Protein AF-A0A4Q1ZQB7-F1 (afdb_monomer_lite)

Secondary structure (DSSP, 8-state):
-HHHHHHHHHHHHHH-TT--EEE---GGG--TT-TT-TT---TTHHHHHHHHHHTTSEEEEPPPSS-SS-TT---EEEEE-HHHHHHHHT-SS-GGG----TT---EEEB-TTS-B------HHHHHHHHHHHHHHHHHHHS-EE-TT--SSEEEEE--SSTTTT-EEEEE-SS-----EEEEETTEEEEEEEEE--GGGGS-HHHHTT-EETTEE------TTHHHHHHHHHTT-PPPS-TT---TTSSTT--HHHHGGG-

Structure (mmCIF, N/CA/C/O backbone):
data_AF-A0A4Q1ZQB7-F1
#
_entry.id   AF-A0A4Q1ZQB7-F1
#
loop_
_atom_site.group_PDB
_atom_site.id
_atom_site.type_symbol
_atom_site.label_atom_id
_atom_site.label_alt_id
_atom_site.label_comp_id
_atom_site.label_asym_id
_atom_site.label_entity_id
_atom_site.label_seq_id
_atom_site.pdbx_PDB_ins_code
_atom_site.Cartn_x
_atom_site.Cartn_y
_atom_site.Cartn_z
_atom_site.occupancy
_atom_site.B_iso_or_equiv
_atom_site.auth_seq_id
_atom_site.auth_comp_id
_atom_site.auth_asym_id
_atom_site.auth_atom_id
_atom_site.pdbx_PDB_model_num
ATOM 1 N N . MET A 1 1 ? -21.007 -1.116 3.402 1.00 87.00 1 MET A N 1
ATOM 2 C CA . MET A 1 1 ? -20.268 0.096 3.822 1.00 87.00 1 MET A CA 1
ATOM 3 C C . MET A 1 1 ? -19.776 0.005 5.265 1.00 87.00 1 MET A C 1
ATOM 5 O O . MET A 1 1 ? -18.570 -0.076 5.431 1.00 87.00 1 MET A O 1
ATOM 9 N N . LEU A 1 2 ? -20.651 -0.106 6.279 1.00 93.69 2 LEU A N 1
ATOM 10 C CA . LEU A 1 2 ? -20.230 -0.234 7.689 1.00 93.69 2 LEU A CA 1
ATOM 11 C C . LEU A 1 2 ? -19.242 -1.390 7.907 1.00 93.69 2 LEU A C 1
ATOM 13 O O . LEU A 1 2 ? -18.182 -1.187 8.481 1.00 93.69 2 LEU A O 1
ATOM 17 N N . LYS A 1 3 ? -19.538 -2.569 7.340 1.00 93.38 3 LYS A N 1
ATOM 18 C CA . LYS A 1 3 ? -18.632 -3.731 7.334 1.00 93.38 3 LYS A CA 1
ATOM 19 C C . LYS A 1 3 ? -17.205 -3.380 6.891 1.00 93.38 3 LYS A C 1
ATOM 21 O O . LYS A 1 3 ? -16.263 -3.869 7.490 1.00 93.38 3 LYS A O 1
ATOM 26 N N . VAL A 1 4 ? -17.041 -2.543 5.864 1.00 93.06 4 VAL A N 1
ATOM 27 C CA . VAL A 1 4 ? -15.714 -2.164 5.348 1.00 93.06 4 VAL A CA 1
ATOM 28 C C . VAL A 1 4 ? -14.966 -1.310 6.367 1.00 93.06 4 VAL A C 1
ATOM 30 O O . VAL A 1 4 ? -13.806 -1.584 6.631 1.00 93.06 4 VAL A O 1
ATOM 33 N N . ILE A 1 5 ? -15.642 -0.331 6.977 1.00 95.06 5 ILE A N 1
ATOM 34 C CA . ILE A 1 5 ? -15.057 0.523 8.022 1.00 95.06 5 ILE A CA 1
ATOM 35 C C . ILE A 1 5 ? -14.613 -0.336 9.213 1.00 95.06 5 ILE A C 1
ATOM 37 O O . ILE A 1 5 ? -13.496 -0.192 9.697 1.00 95.06 5 ILE A O 1
ATOM 41 N N . LEU A 1 6 ? -15.469 -1.263 9.654 1.00 96.12 6 LEU A N 1
ATOM 42 C CA . LEU A 1 6 ? -15.158 -2.162 10.766 1.00 96.12 6 LEU A CA 1
ATOM 43 C C . LEU A 1 6 ? -13.991 -3.103 10.440 1.00 96.12 6 LEU A C 1
ATOM 45 O O . LEU A 1 6 ? -13.137 -3.305 11.293 1.00 96.12 6 LEU A O 1
ATOM 49 N N . LEU A 1 7 ? -13.928 -3.650 9.222 1.00 94.94 7 LEU A N 1
ATOM 50 C CA . LEU A 1 7 ? -12.821 -4.513 8.802 1.00 94.94 7 LEU A CA 1
ATOM 51 C C . LEU A 1 7 ? -11.502 -3.745 8.673 1.00 94.94 7 LEU A C 1
ATOM 53 O O . LEU A 1 7 ? -10.472 -4.281 9.060 1.00 94.94 7 LEU A O 1
ATOM 57 N N . ASP A 1 8 ? -11.516 -2.506 8.180 1.00 93.50 8 ASP A N 1
ATOM 58 C CA . ASP A 1 8 ? -10.305 -1.679 8.080 1.00 93.50 8 ASP A CA 1
ATOM 59 C C . ASP A 1 8 ? -9.769 -1.311 9.477 1.00 93.50 8 ASP A C 1
ATOM 61 O O . ASP A 1 8 ? -8.573 -1.411 9.742 1.00 93.50 8 ASP A O 1
ATOM 65 N N . LEU A 1 9 ? -10.671 -0.998 10.417 1.00 96.06 9 LEU A N 1
ATOM 66 C CA . LEU A 1 9 ? -10.332 -0.783 11.828 1.00 96.06 9 LEU A CA 1
ATOM 67 C C . LEU A 1 9 ? -9.831 -2.058 12.519 1.00 96.06 9 LEU A C 1
ATOM 69 O O . LEU A 1 9 ? -8.874 -1.987 13.284 1.00 96.06 9 LEU A O 1
ATOM 73 N N . TYR A 1 10 ? -10.446 -3.213 12.249 1.00 95.38 10 TYR A N 1
ATOM 74 C CA . TYR A 1 10 ? -9.990 -4.510 12.759 1.00 95.38 10 TYR A CA 1
ATOM 75 C C . TYR A 1 10 ? -8.573 -4.817 12.267 1.00 95.38 10 TYR A C 1
ATOM 77 O O . TYR A 1 10 ? -7.687 -5.163 13.044 1.00 95.38 10 TYR A O 1
ATOM 85 N N . VAL A 1 11 ? -8.331 -4.619 10.973 1.00 91.88 11 VAL A N 1
ATOM 86 C CA . VAL A 1 11 ? -7.017 -4.785 10.352 1.00 91.88 11 VAL A CA 1
ATOM 87 C C . VAL A 1 11 ? -5.972 -3.862 10.971 1.00 91.88 11 VAL A C 1
ATOM 89 O O . VAL A 1 11 ? -4.874 -4.323 11.278 1.00 91.88 11 VAL A O 1
ATOM 92 N N . ALA A 1 12 ? -6.301 -2.587 11.175 1.00 91.94 12 ALA A N 1
ATOM 93 C CA . ALA A 1 12 ? -5.393 -1.644 11.813 1.00 91.94 12 ALA A CA 1
ATOM 94 C C . ALA A 1 12 ? -5.065 -2.072 13.249 1.00 91.94 12 ALA A C 1
ATOM 96 O O . ALA A 1 12 ? -3.894 -2.199 13.583 1.00 91.94 12 ALA A O 1
ATOM 97 N N . TRP A 1 13 ? -6.087 -2.403 14.042 1.00 93.00 13 TRP A N 1
ATOM 98 C CA . TRP A 1 13 ? -5.941 -2.838 15.433 1.00 93.00 13 TRP A CA 1
ATOM 99 C C . TRP A 1 13 ? -5.120 -4.127 15.586 1.00 93.00 13 TRP A C 1
ATOM 101 O O . TRP A 1 13 ? -4.281 -4.211 16.475 1.00 93.00 13 TRP A O 1
ATOM 111 N N . THR A 1 14 ? -5.326 -5.118 14.711 1.00 89.69 14 THR A N 1
ATOM 112 C CA . THR A 1 14 ? -4.516 -6.356 14.703 1.00 89.69 14 THR A CA 1
ATOM 113 C C . THR A 1 14 ? -3.071 -6.136 14.257 1.00 89.69 14 THR A C 1
ATOM 115 O O . THR A 1 14 ? -2.232 -6.992 14.510 1.00 89.69 14 THR A O 1
ATOM 118 N N . THR A 1 15 ? -2.784 -5.024 13.574 1.00 86.19 15 THR A N 1
ATOM 119 C CA . THR A 1 15 ? -1.420 -4.660 13.167 1.00 86.19 15 THR A CA 1
ATOM 120 C C . THR A 1 15 ? -0.694 -3.942 14.301 1.00 86.19 15 THR A C 1
ATOM 122 O O . THR A 1 15 ? 0.432 -4.297 14.622 1.00 86.19 15 THR A O 1
ATOM 125 N N . ASP A 1 16 ? -1.348 -2.947 14.896 1.00 86.00 16 ASP A N 1
ATOM 126 C CA . ASP A 1 16 ? -0.897 -2.224 16.082 1.00 86.00 16 ASP A CA 1
ATOM 127 C C . ASP A 1 16 ? -2.152 -1.648 16.783 1.00 86.00 16 ASP A C 1
ATOM 129 O O . ASP A 1 16 ? -2.931 -0.923 16.148 1.00 86.00 16 ASP A O 1
ATOM 133 N N . PRO A 1 17 ? -2.389 -1.953 18.076 1.00 86.44 17 PRO A N 1
ATOM 134 C CA . PRO A 1 17 ? -3.566 -1.483 18.807 1.00 86.44 17 PRO A CA 1
ATOM 135 C C . PRO A 1 17 ? -3.752 0.038 18.853 1.00 86.44 17 PRO A C 1
ATOM 137 O O . PRO A 1 17 ? -4.883 0.500 19.067 1.00 86.44 17 PRO A O 1
ATOM 140 N N . GLU A 1 18 ? -2.674 0.797 18.652 1.00 87.06 18 GLU A N 1
ATOM 141 C CA . GLU A 1 18 ? -2.652 2.256 18.667 1.00 87.06 18 GLU A CA 1
ATOM 142 C C . GLU A 1 18 ? -2.682 2.877 17.259 1.00 87.06 18 GLU A C 1
ATOM 144 O O . GLU A 1 18 ? -2.859 4.096 17.126 1.00 87.06 18 GLU A O 1
ATOM 149 N N . LEU A 1 19 ? -2.614 2.057 16.204 1.00 88.06 19 LEU A N 1
ATOM 150 C CA . LEU A 1 19 ? -2.601 2.507 14.817 1.00 88.06 19 LEU A CA 1
ATOM 151 C C . LEU A 1 19 ? -3.905 3.210 14.428 1.00 88.06 19 LEU A C 1
ATOM 153 O O . LEU A 1 19 ? -5.012 2.689 14.568 1.00 88.06 19 LEU A O 1
ATOM 157 N N . SER A 1 20 ? -3.757 4.404 13.856 1.00 91.88 20 SER A N 1
ATOM 158 C CA . SER A 1 20 ? -4.869 5.193 13.323 1.00 91.88 20 SER A CA 1
ATOM 159 C C . SER A 1 20 ? -4.916 5.154 11.798 1.00 91.88 20 SER A C 1
ATOM 161 O O . SER A 1 20 ? -3.934 5.480 11.121 1.00 91.88 20 SER A O 1
ATOM 163 N N . ILE A 1 21 ? -6.092 4.885 11.234 1.00 92.25 21 ILE A N 1
ATOM 164 C CA . ILE A 1 21 ? -6.313 4.953 9.784 1.00 92.25 21 ILE A CA 1
ATOM 165 C C . ILE A 1 21 ? -6.744 6.360 9.365 1.00 92.25 21 ILE A C 1
ATOM 167 O O . ILE A 1 21 ? -7.456 7.067 10.079 1.00 92.25 21 ILE A O 1
ATOM 171 N N . GLY A 1 22 ? -6.256 6.798 8.205 1.00 90.75 22 GLY A N 1
ATOM 172 C CA . GLY A 1 22 ? -6.630 8.079 7.612 1.00 90.75 22 GLY A CA 1
ATOM 173 C C . GLY A 1 22 ? -7.925 7.960 6.821 1.00 90.75 22 GLY A C 1
ATOM 174 O O . GLY A 1 22 ? -8.022 7.125 5.927 1.00 90.75 22 GLY A O 1
ATOM 175 N N . VAL A 1 23 ? -8.894 8.829 7.098 1.00 90.81 23 VAL A N 1
ATOM 176 C CA . VAL A 1 23 ? -10.189 8.861 6.411 1.00 90.81 23 VAL A CA 1
ATOM 177 C C . VAL A 1 23 ? -10.511 10.260 5.907 1.00 90.81 23 VAL A C 1
ATOM 179 O O . VAL A 1 23 ? -10.232 11.275 6.550 1.00 90.81 23 VAL A O 1
ATOM 182 N N . ASN A 1 24 ? -11.108 10.329 4.718 1.00 88.94 24 ASN A N 1
ATOM 183 C CA . ASN A 1 24 ? -11.528 11.594 4.139 1.00 88.94 24 ASN A CA 1
ATOM 184 C C . ASN A 1 24 ? -12.998 11.876 4.471 1.00 88.94 24 ASN A C 1
ATOM 186 O O . ASN A 1 24 ? -13.886 11.175 3.994 1.00 88.94 24 ASN A O 1
ATOM 190 N N . LEU A 1 25 ? -13.270 12.919 5.255 1.00 89.06 25 LEU A N 1
ATOM 191 C CA . LEU A 1 25 ? -14.646 13.295 5.604 1.00 89.06 25 LEU A CA 1
ATOM 192 C C . LEU A 1 25 ? -15.328 14.164 4.533 1.00 89.06 25 LEU A C 1
ATOM 194 O O . LEU A 1 25 ? -16.530 14.404 4.605 1.00 89.06 25 LEU A O 1
ATOM 198 N N . ASN A 1 26 ? -14.602 14.614 3.503 1.00 88.00 26 ASN A N 1
ATOM 199 C CA . ASN A 1 26 ? -15.188 15.387 2.413 1.00 88.00 26 ASN A CA 1
ATOM 200 C C . ASN A 1 26 ?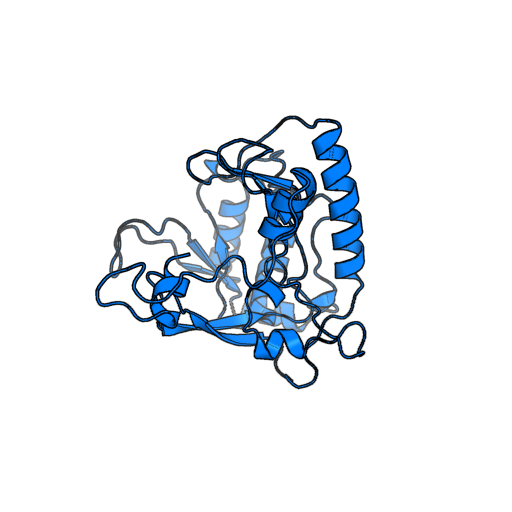 -15.990 14.476 1.471 1.00 88.00 26 ASN A C 1
ATOM 202 O O . ASN A 1 26 ? -15.430 13.635 0.765 1.00 88.00 26 ASN A O 1
ATOM 206 N N . LEU A 1 27 ? -17.300 14.721 1.388 1.00 89.69 27 LEU A N 1
ATOM 207 C CA . LEU A 1 27 ? -18.242 13.974 0.548 1.00 89.69 27 LEU A CA 1
ATOM 208 C C . LEU A 1 27 ? -17.817 13.897 -0.927 1.00 89.69 27 LEU A C 1
ATOM 210 O O . LEU A 1 27 ? -18.064 12.886 -1.580 1.00 89.69 27 LEU A O 1
ATOM 214 N N . LYS A 1 28 ? -17.134 14.923 -1.457 1.00 87.88 28 LYS A N 1
ATOM 215 C CA . LYS A 1 28 ? -16.673 14.958 -2.858 1.00 87.88 28 LYS A CA 1
ATOM 216 C C . LYS A 1 28 ? -15.616 13.897 -3.177 1.00 87.88 28 LYS A C 1
ATOM 218 O O . LYS A 1 28 ? -15.397 13.603 -4.345 1.00 87.88 28 LYS A O 1
ATOM 223 N N . ARG A 1 29 ? -14.946 13.336 -2.165 1.00 86.62 29 ARG A N 1
ATOM 224 C CA . ARG A 1 29 ? -13.938 12.279 -2.344 1.00 86.62 29 ARG A CA 1
ATOM 225 C C . ARG A 1 29 ? -14.549 10.886 -2.479 1.00 86.62 29 ARG A C 1
ATOM 227 O O . ARG A 1 29 ? -13.872 9.982 -2.950 1.00 86.62 29 ARG A O 1
ATOM 234 N N . TRP A 1 30 ? -15.821 10.725 -2.123 1.00 88.31 30 TRP A N 1
ATOM 235 C CA . TRP A 1 30 ? -16.543 9.460 -2.210 1.00 88.31 30 TRP A CA 1
ATOM 236 C C . TRP A 1 30 ? -17.321 9.388 -3.525 1.00 88.31 30 TRP A C 1
ATOM 238 O O . TRP A 1 30 ? -18.511 9.710 -3.589 1.00 88.31 30 TRP A O 1
ATOM 248 N N . VAL A 1 31 ? -16.618 9.006 -4.592 1.00 89.12 31 VAL A N 1
ATOM 249 C CA . VAL A 1 31 ? -17.196 8.818 -5.929 1.00 89.12 31 VAL A CA 1
ATOM 250 C C . VAL A 1 31 ? -17.590 7.352 -6.092 1.00 89.12 31 VAL A C 1
ATOM 252 O O . VAL A 1 31 ? -16.749 6.474 -6.296 1.00 89.12 31 VAL A O 1
ATOM 255 N N . THR A 1 32 ? -18.883 7.066 -5.956 1.00 87.50 32 THR A N 1
ATOM 256 C CA . THR A 1 32 ? -19.434 5.735 -6.234 1.00 87.50 32 THR A CA 1
ATOM 257 C C . THR A 1 32 ? -19.318 5.445 -7.732 1.00 87.50 32 THR A C 1
ATOM 259 O O . THR A 1 32 ? -19.652 6.301 -8.544 1.00 87.50 32 THR A O 1
ATOM 262 N N . GLY A 1 33 ? -18.812 4.263 -8.090 1.00 87.81 33 GLY A N 1
ATOM 263 C CA . GLY A 1 33 ? -18.589 3.866 -9.487 1.00 87.81 33 GLY A CA 1
ATOM 264 C C . GLY A 1 33 ? -17.218 4.243 -10.059 1.00 87.81 33 GLY A C 1
ATOM 265 O O . GLY A 1 33 ? -16.907 3.833 -11.170 1.00 87.81 33 GLY A O 1
ATOM 266 N N . SER A 1 34 ? -16.377 4.966 -9.309 1.00 92.62 34 SER A N 1
ATOM 267 C CA . SER A 1 34 ? -14.965 5.129 -9.682 1.00 92.62 34 SER A CA 1
ATOM 268 C C . SER A 1 34 ? -14.260 3.771 -9.703 1.00 92.62 34 SER A C 1
ATOM 270 O O . SER A 1 34 ? -14.458 2.965 -8.788 1.00 92.62 34 SER A O 1
ATOM 272 N N . ARG A 1 35 ? -13.372 3.545 -10.681 1.00 93.94 35 ARG A N 1
ATOM 273 C CA . ARG A 1 35 ? -12.562 2.311 -10.741 1.00 93.94 35 ARG A CA 1
ATOM 274 C C . ARG A 1 35 ? -11.682 2.131 -9.506 1.00 93.94 35 ARG A C 1
ATOM 276 O O . ARG A 1 35 ? -11.402 1.014 -9.083 1.00 93.94 35 ARG A O 1
ATOM 283 N N . TYR A 1 36 ? -11.270 3.242 -8.897 1.00 92.12 36 TYR A N 1
ATOM 284 C CA . TYR A 1 36 ? -10.425 3.256 -7.705 1.00 92.12 36 TYR A CA 1
ATOM 285 C C . TYR A 1 36 ? -11.237 3.047 -6.412 1.00 92.12 36 TYR A C 1
ATOM 287 O O . TYR A 1 36 ? -10.677 3.034 -5.318 1.00 92.12 36 TYR A O 1
ATOM 295 N N . ASN A 1 37 ? -12.554 2.826 -6.525 1.00 91.69 37 ASN A N 1
ATOM 296 C CA . ASN A 1 37 ? -13.479 2.561 -5.426 1.00 91.69 37 ASN A CA 1
ATOM 297 C C . ASN A 1 37 ? -14.169 1.190 -5.579 1.00 91.69 37 ASN A C 1
ATOM 299 O O . ASN A 1 37 ? -15.396 1.082 -5.613 1.00 91.69 37 ASN A O 1
ATOM 303 N N . ALA A 1 38 ? -13.369 0.123 -5.615 1.00 90.31 38 ALA A N 1
ATOM 304 C CA . ALA A 1 38 ? -13.832 -1.265 -5.757 1.00 90.31 38 ALA A CA 1
ATOM 305 C C . ALA A 1 38 ? -14.690 -1.800 -4.591 1.00 90.31 38 ALA A C 1
ATOM 307 O O . ALA A 1 38 ? -15.179 -2.924 -4.637 1.00 90.31 38 ALA A O 1
ATOM 308 N N . LEU A 1 39 ? -14.837 -1.027 -3.512 1.00 89.94 39 LEU A N 1
ATOM 309 C CA . LEU A 1 39 ? -15.686 -1.357 -2.361 1.00 89.94 39 LEU A CA 1
ATOM 310 C C . LEU A 1 39 ? -17.018 -0.593 -2.389 1.00 89.94 39 LEU A C 1
ATOM 312 O O . LEU A 1 39 ? -17.790 -0.669 -1.430 1.00 89.94 39 LEU A O 1
ATOM 316 N N . HIS A 1 40 ? -17.270 0.160 -3.467 1.00 88.50 40 HIS A N 1
ATOM 317 C CA . HIS A 1 40 ? -18.471 0.966 -3.690 1.00 88.50 40 HIS A CA 1
ATOM 318 C C . HIS A 1 40 ? -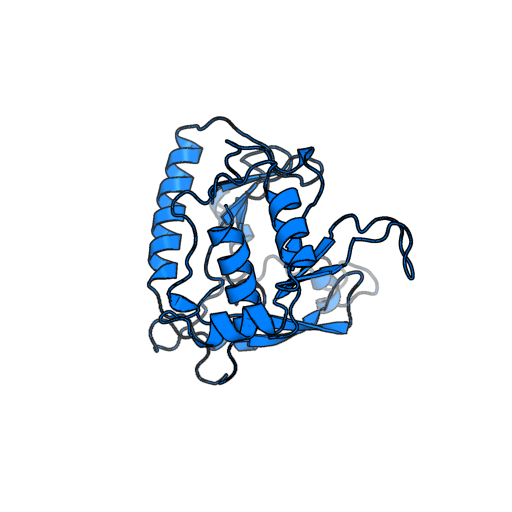18.821 1.859 -2.492 1.00 88.50 40 HIS A C 1
ATOM 320 O O . HIS A 1 40 ? -19.988 2.057 -2.145 1.00 88.50 40 HIS A O 1
ATOM 326 N N . LEU A 1 41 ? -17.794 2.407 -1.836 1.00 91.06 41 LEU A N 1
ATOM 327 C CA . LEU A 1 41 ? -17.968 3.306 -0.706 1.00 91.06 41 LEU A CA 1
ATOM 328 C C . LEU A 1 41 ? -18.657 4.584 -1.185 1.00 91.06 41 LEU A C 1
ATOM 330 O O . LEU A 1 41 ? -18.310 5.147 -2.225 1.00 91.06 41 LEU A O 1
ATOM 334 N N . SER A 1 42 ? -19.674 5.019 -0.450 1.00 92.62 42 SER A N 1
ATOM 335 C CA . SER A 1 42 ? -20.520 6.141 -0.846 1.00 92.62 42 SER A CA 1
ATOM 336 C C . SER A 1 42 ? -20.317 7.343 0.067 1.00 92.62 42 SER A C 1
ATOM 338 O O . SER A 1 42 ? -19.610 7.294 1.075 1.00 92.62 42 SER A O 1
ATOM 340 N N . ARG A 1 43 ? -21.004 8.440 -0.256 1.00 94.06 43 ARG A N 1
ATOM 341 C CA . ARG A 1 43 ? -21.020 9.667 0.553 1.00 94.06 43 ARG A CA 1
ATOM 342 C C . ARG A 1 43 ? -21.608 9.476 1.953 1.00 94.06 43 ARG A C 1
ATOM 344 O O . ARG A 1 43 ? -21.556 10.399 2.752 1.00 94.06 43 ARG A O 1
ATOM 351 N N . ALA A 1 44 ? -22.149 8.303 2.270 1.00 93.56 44 ALA A N 1
ATOM 352 C CA . ALA A 1 44 ? -22.626 7.999 3.609 1.00 93.56 44 ALA A CA 1
ATOM 353 C C . ALA A 1 44 ? -21.502 7.516 4.559 1.00 93.56 44 ALA A C 1
ATOM 355 O O . ALA A 1 44 ? -21.755 7.398 5.757 1.00 93.56 44 ALA A O 1
ATOM 356 N N . VAL A 1 45 ? -20.266 7.278 4.076 1.00 94.19 45 VAL A N 1
ATOM 357 C CA . VAL A 1 45 ? -19.120 6.896 4.933 1.00 94.19 45 VAL A CA 1
ATOM 358 C C . VAL A 1 45 ? -18.886 7.902 6.071 1.00 94.19 45 VAL A C 1
ATOM 360 O O . VAL A 1 45 ? -18.853 7.460 7.220 1.00 94.19 45 VAL A O 1
ATOM 363 N N . PRO A 1 46 ? -18.794 9.230 5.831 1.00 94.44 46 PRO A N 1
ATOM 364 C CA . PRO A 1 46 ? -18.572 10.190 6.915 1.00 94.44 46 PRO A CA 1
ATOM 365 C C . PRO A 1 46 ? -19.667 10.154 7.985 1.00 94.44 46 PRO A C 1
ATOM 367 O O . PRO A 1 46 ? -19.360 10.173 9.171 1.00 94.44 46 PRO A O 1
ATOM 370 N N . ALA A 1 47 ? -20.937 10.014 7.590 1.00 95.69 47 ALA A N 1
ATOM 371 C CA . ALA A 1 47 ? -22.043 9.910 8.541 1.00 95.69 47 ALA A CA 1
ATOM 372 C C . ALA A 1 47 ? -21.946 8.647 9.417 1.00 95.69 47 ALA A C 1
ATOM 374 O O . ALA A 1 47 ? -22.259 8.698 10.603 1.00 95.69 47 ALA A O 1
ATOM 375 N N . GLN A 1 48 ? -21.488 7.519 8.862 1.00 96.12 48 GLN A N 1
ATOM 376 C CA . GLN A 1 48 ? -21.245 6.305 9.649 1.00 96.12 48 GLN A CA 1
ATOM 377 C C . GLN A 1 48 ? -20.071 6.467 10.613 1.00 96.12 48 GLN A C 1
ATOM 379 O O . GLN A 1 48 ? -20.174 6.019 11.749 1.00 96.12 48 GLN A O 1
ATOM 384 N N . ILE A 1 49 ? -18.995 7.131 10.185 1.00 96.31 49 ILE A N 1
ATOM 385 C CA . ILE A 1 49 ? -17.855 7.454 11.052 1.00 96.31 49 ILE A CA 1
ATOM 386 C C . ILE A 1 49 ? -18.319 8.299 12.243 1.00 96.31 49 ILE A C 1
ATOM 388 O O . ILE A 1 49 ? -18.043 7.932 13.379 1.00 96.31 49 ILE A O 1
ATOM 392 N N . HIS A 1 50 ? -19.079 9.372 12.004 1.00 96.69 50 HIS A N 1
ATOM 393 C CA . HIS A 1 50 ? -19.609 10.202 13.089 1.00 96.69 50 HIS A CA 1
ATOM 394 C C . HIS A 1 50 ? -20.505 9.404 14.040 1.00 96.69 50 HIS A C 1
ATOM 396 O O . HIS A 1 50 ? -20.260 9.419 15.236 1.00 96.69 50 HIS A O 1
ATOM 402 N N . ARG A 1 51 ? -21.444 8.597 13.527 1.00 97.62 51 ARG A N 1
ATOM 403 C CA . ARG A 1 51 ? -22.298 7.753 14.385 1.00 97.62 51 ARG A CA 1
ATOM 404 C C . ARG A 1 51 ? -21.514 6.745 15.226 1.00 97.62 51 ARG A C 1
ATOM 406 O O . ARG A 1 51 ? -21.900 6.473 16.355 1.00 97.62 51 ARG A O 1
ATOM 413 N N . LEU A 1 52 ? -20.445 6.161 14.681 1.00 97.88 52 LEU A N 1
ATOM 414 C CA . LEU A 1 52 ? -19.572 5.262 15.440 1.00 97.88 52 LEU A CA 1
ATOM 415 C C . LEU A 1 52 ? -18.825 6.010 16.550 1.00 97.88 52 LEU A C 1
ATOM 417 O O . LEU A 1 52 ? -18.643 5.450 17.630 1.00 97.88 52 LEU A O 1
ATOM 421 N N . ALA A 1 53 ? -18.402 7.250 16.288 1.00 97.50 53 ALA A N 1
ATOM 422 C CA . ALA A 1 53 ? -17.744 8.097 17.277 1.00 97.50 53 ALA A CA 1
ATOM 423 C C . ALA A 1 53 ? -18.725 8.529 18.378 1.00 97.50 53 ALA A C 1
ATOM 425 O O . ALA A 1 53 ? -18.417 8.370 19.555 1.00 97.50 53 ALA A O 1
ATOM 426 N N . ASP A 1 54 ? -19.933 8.965 18.008 1.00 98.00 54 ASP A N 1
ATOM 427 C CA . ASP A 1 54 ? -21.004 9.335 18.944 1.00 98.00 54 ASP A CA 1
ATOM 428 C C . ASP A 1 54 ? -21.413 8.151 19.837 1.00 98.00 54 ASP A C 1
ATOM 430 O O . ASP A 1 54 ? -21.735 8.322 21.009 1.00 98.00 54 ASP A O 1
ATOM 434 N N . ALA A 1 55 ? -21.358 6.929 19.298 1.00 97.94 55 ALA A N 1
ATOM 435 C CA . ALA A 1 55 ? -21.597 5.694 20.041 1.00 97.94 55 ALA A CA 1
ATOM 436 C C . ALA A 1 55 ? -20.397 5.230 20.896 1.00 97.94 55 ALA A C 1
ATOM 438 O O . ALA A 1 55 ? -20.480 4.176 21.525 1.00 97.94 55 ALA A O 1
ATOM 439 N N . GLY A 1 56 ? -19.269 5.950 20.888 1.00 97.94 56 GLY A N 1
ATOM 440 C CA . GLY A 1 56 ? -18.060 5.593 21.639 1.00 97.94 56 GLY A CA 1
ATOM 441 C C . GLY A 1 56 ? -17.344 4.333 21.135 1.00 97.94 56 GLY A C 1
ATOM 442 O O . GLY A 1 56 ? -16.559 3.732 21.866 1.00 97.94 56 GLY A O 1
ATOM 443 N N . LEU A 1 57 ? -17.617 3.897 19.900 1.00 98.12 57 LEU A N 1
ATOM 444 C CA . LEU A 1 57 ? -17.005 2.703 19.301 1.00 98.12 57 LEU A CA 1
ATOM 445 C C . LEU A 1 57 ? -15.677 3.013 18.607 1.00 98.12 57 LEU A C 1
ATOM 447 O O . LEU A 1 57 ? -14.855 2.116 18.412 1.00 98.12 57 LEU A O 1
ATOM 451 N N . ILE A 1 58 ? -15.456 4.270 18.227 1.00 97.88 58 ILE A N 1
ATOM 452 C CA . ILE A 1 58 ? -14.201 4.732 17.638 1.00 97.88 58 ILE A CA 1
ATOM 453 C C . ILE A 1 58 ? -13.778 6.058 18.257 1.00 97.88 58 ILE A C 1
ATOM 455 O O . ILE A 1 58 ? -14.609 6.881 18.633 1.00 97.88 58 ILE A O 1
ATOM 459 N N . GLU A 1 59 ? -12.475 6.284 18.279 1.00 96.19 59 GLU A N 1
ATOM 460 C CA . GLU A 1 59 ? -11.897 7.603 18.486 1.00 96.19 59 GLU A CA 1
ATOM 461 C C . GLU A 1 59 ? -11.800 8.305 17.130 1.00 96.19 59 GLU A C 1
ATOM 463 O O . GLU A 1 59 ? -11.323 7.718 16.154 1.00 96.19 59 GLU A O 1
ATOM 468 N N . LEU A 1 60 ? -12.257 9.557 17.058 1.00 94.75 60 LEU A N 1
ATOM 469 C CA . LEU A 1 60 ? -12.202 10.390 15.858 1.00 94.75 60 LEU A CA 1
ATOM 470 C C . LEU A 1 60 ? -11.396 11.656 16.147 1.00 94.75 60 LEU A C 1
ATOM 472 O O . LEU A 1 60 ? -11.830 12.528 16.894 1.00 94.75 60 LEU A O 1
ATOM 476 N N . SER A 1 61 ? -10.249 11.787 15.488 1.00 91.06 61 SER A N 1
ATOM 477 C CA . SER A 1 61 ? -9.465 13.017 15.460 1.00 91.06 61 SER A CA 1
ATOM 478 C C . SER A 1 61 ? -9.681 13.721 14.121 1.00 91.06 61 SER A C 1
ATOM 480 O O . SER A 1 61 ? -9.340 13.201 13.053 1.00 91.06 61 SER A O 1
ATOM 482 N N . LEU A 1 62 ? -10.292 14.904 14.158 1.00 84.12 62 LEU A N 1
ATOM 483 C CA . LEU A 1 62 ? -10.485 15.728 12.967 1.00 84.12 62 LEU A CA 1
ATOM 484 C C . LEU A 1 62 ? -9.137 16.321 12.531 1.00 84.12 62 LEU A C 1
ATOM 486 O O . LEU A 1 62 ? -8.362 16.795 13.358 1.00 84.12 62 LEU A O 1
ATOM 490 N N . GLY A 1 63 ? -8.848 16.303 11.227 1.00 67.38 63 GLY A N 1
ATOM 491 C CA . GLY A 1 63 ? -7.637 16.939 10.702 1.00 67.38 63 GLY A CA 1
ATOM 492 C C . GLY A 1 63 ? -7.639 18.446 10.993 1.00 67.38 63 GLY A C 1
ATOM 493 O O . GLY A 1 63 ? -8.654 19.105 10.762 1.00 67.38 63 GLY A O 1
ATOM 494 N N . SER A 1 64 ? -6.527 18.993 11.500 1.00 54.94 64 SER A N 1
ATOM 495 C CA . SER A 1 64 ? -6.386 20.431 11.767 1.00 54.94 64 SER A CA 1
ATOM 496 C C . SER A 1 64 ? -5.759 21.166 10.574 1.00 54.94 64 SER A C 1
ATOM 498 O O . SER A 1 64 ? -4.851 20.666 9.904 1.00 54.94 64 SER A O 1
ATOM 500 N N . TYR A 1 65 ? -6.248 22.381 10.302 1.00 51.97 65 TYR A N 1
ATOM 501 C CA . TYR A 1 65 ? -5.725 23.261 9.248 1.00 51.97 65 TYR A CA 1
ATOM 502 C C . TYR A 1 65 ? -4.432 23.989 9.633 1.00 51.97 65 TYR A C 1
ATOM 504 O O . TYR A 1 65 ? -3.861 24.682 8.796 1.00 51.97 65 TYR A O 1
ATOM 512 N N . SER A 1 66 ? -3.955 23.861 10.869 1.00 44.09 66 SER A N 1
ATOM 513 C CA . SER A 1 66 ? -2.981 24.824 11.390 1.00 44.09 66 SER A CA 1
ATOM 514 C C . SER A 1 66 ? -2.190 24.324 12.600 1.00 44.09 66 SER A C 1
ATOM 516 O O . SER A 1 66 ? -1.735 25.124 13.411 1.00 44.09 66 SER A O 1
ATOM 518 N N . GLY A 1 67 ? -1.934 23.012 12.689 1.00 49.97 67 GLY A N 1
ATOM 519 C CA . GLY A 1 67 ? -0.882 22.489 13.566 1.00 49.97 67 GLY A CA 1
ATOM 520 C C . GLY A 1 67 ? -1.290 21.881 14.904 1.00 49.97 67 GLY A C 1
ATOM 521 O O . GLY A 1 67 ? -2.477 21.636 15.108 1.00 49.97 67 GLY A O 1
ATOM 522 N N . PRO A 1 68 ? -0.304 21.606 15.786 1.00 43.03 68 PRO A N 1
ATOM 523 C CA . PRO A 1 68 ? 0.981 22.322 15.854 1.00 43.03 68 PRO A CA 1
ATOM 524 C C . PRO A 1 68 ? 2.049 21.642 14.974 1.00 43.03 68 PRO A C 1
ATOM 526 O O . PRO A 1 68 ? 2.561 20.600 15.342 1.00 43.03 68 PRO A O 1
ATOM 529 N N . GLY A 1 69 ? 2.440 22.056 13.766 1.00 45.94 69 GLY A N 1
ATOM 530 C CA . GLY A 1 69 ? 2.294 23.270 12.961 1.00 45.94 69 GLY A CA 1
ATOM 531 C C . GLY A 1 69 ? 2.593 22.944 11.492 1.00 45.94 69 GLY A C 1
ATOM 532 O O . GLY A 1 69 ? 3.762 22.917 11.137 1.00 45.94 69 GLY A O 1
ATOM 533 N N . ALA A 1 70 ? 1.575 22.702 10.641 1.00 50.50 70 ALA A N 1
ATOM 534 C CA . ALA A 1 70 ? 1.642 23.028 9.199 1.00 50.50 70 ALA A CA 1
ATOM 535 C C . ALA A 1 70 ? 0.322 22.842 8.407 1.00 50.50 70 ALA A C 1
ATOM 537 O O . ALA A 1 70 ? -0.425 21.876 8.569 1.00 50.50 70 ALA A O 1
ATOM 538 N N . ASN A 1 71 ? 0.142 23.762 7.452 1.00 43.81 71 ASN A N 1
ATOM 539 C CA . ASN A 1 71 ? -1.067 24.263 6.771 1.00 43.81 71 ASN A CA 1
ATOM 540 C C . ASN A 1 71 ? -1.943 23.311 5.909 1.00 43.81 71 ASN A C 1
ATOM 542 O O . ASN A 1 71 ? -2.690 23.804 5.062 1.00 43.81 71 ASN A O 1
ATOM 546 N N . THR A 1 72 ? -1.869 21.974 6.007 1.00 52.09 72 THR A N 1
ATOM 547 C CA . THR A 1 72 ? -2.481 21.116 4.950 1.00 52.09 72 THR A CA 1
ATOM 548 C C . THR A 1 72 ? -3.128 19.785 5.352 1.00 52.09 72 THR A C 1
ATOM 550 O O . THR A 1 72 ? -3.676 19.113 4.469 1.00 52.09 72 THR A O 1
ATOM 553 N N . ASN A 1 73 ? -3.148 19.364 6.623 1.00 54.47 73 ASN A N 1
ATOM 554 C CA . ASN A 1 73 ? -3.685 18.034 6.945 1.00 54.47 73 ASN A CA 1
ATOM 555 C C . ASN A 1 73 ? -5.225 17.995 7.016 1.00 54.47 73 ASN A C 1
ATOM 557 O O . ASN A 1 73 ? -5.839 18.104 8.071 1.00 54.47 73 ASN A O 1
ATOM 561 N N . ARG A 1 74 ? -5.854 17.765 5.858 1.00 65.75 74 ARG A N 1
ATOM 562 C CA . ARG A 1 74 ? -7.313 17.614 5.695 1.00 65.75 74 ARG A CA 1
ATOM 563 C C . ARG A 1 74 ? -7.842 16.200 5.980 1.00 65.75 74 ARG A C 1
ATOM 565 O O . ARG A 1 74 ? -9.014 15.935 5.712 1.00 65.75 74 ARG A O 1
ATOM 572 N N . THR A 1 75 ? -6.992 15.269 6.417 1.00 82.62 75 THR A N 1
ATOM 573 C CA . THR A 1 75 ? -7.378 13.860 6.591 1.00 82.62 75 THR A CA 1
ATOM 574 C C . THR A 1 75 ? -7.649 13.592 8.062 1.00 82.62 75 THR A C 1
ATOM 576 O O . THR A 1 75 ? -6.749 13.731 8.888 1.00 82.62 75 THR A O 1
ATOM 579 N N . ALA A 1 76 ? -8.884 13.209 8.382 1.00 89.62 76 ALA A N 1
ATOM 580 C CA . ALA A 1 76 ? -9.242 12.793 9.729 1.00 89.62 76 ALA A CA 1
ATOM 581 C C . ALA A 1 76 ? -8.589 11.446 10.050 1.00 89.62 76 ALA A C 1
ATOM 583 O O . ALA A 1 76 ? -8.257 10.665 9.153 1.00 89.62 76 ALA A O 1
ATOM 584 N N . ARG A 1 77 ? -8.396 11.176 11.333 1.00 92.44 77 ARG A N 1
ATOM 585 C CA . ARG A 1 77 ? -7.853 9.921 11.836 1.00 92.44 77 ARG A CA 1
ATOM 586 C C . ARG A 1 77 ? -8.907 9.235 12.677 1.00 92.44 77 ARG A C 1
ATOM 588 O O . ARG A 1 77 ? -9.543 9.885 13.502 1.00 92.44 77 ARG A O 1
ATOM 595 N N . ILE A 1 78 ? -9.088 7.943 12.440 1.00 95.50 78 ILE A N 1
ATOM 596 C CA . ILE A 1 78 ? -9.951 7.108 13.268 1.00 95.50 78 ILE A CA 1
ATOM 597 C C . ILE A 1 78 ? -9.192 5.892 13.770 1.00 95.50 78 ILE A C 1
ATOM 599 O O . ILE A 1 78 ? -8.300 5.377 13.092 1.00 95.50 78 ILE A O 1
ATOM 603 N N . ARG A 1 79 ? -9.585 5.434 14.952 1.00 96.44 79 ARG A N 1
ATOM 604 C CA . ARG A 1 79 ? -9.065 4.232 15.600 1.00 96.44 79 ARG A CA 1
ATOM 605 C C . ARG A 1 79 ? -10.181 3.563 16.392 1.00 96.44 79 ARG A C 1
ATOM 607 O O . ARG A 1 79 ? -11.097 4.237 16.852 1.00 96.44 79 ARG A O 1
ATOM 614 N N . ALA A 1 80 ? -10.130 2.241 16.533 1.00 97.31 80 ALA A N 1
ATOM 615 C CA . ALA A 1 80 ? -11.100 1.517 17.347 1.00 97.31 80 ALA A CA 1
ATOM 616 C C . ALA A 1 80 ? -10.975 1.932 18.821 1.00 97.31 80 ALA A C 1
ATOM 618 O O . ALA A 1 80 ? -9.872 1.939 19.361 1.00 97.31 80 ALA A O 1
ATOM 619 N N . ALA A 1 81 ? -12.096 2.244 19.469 1.00 97.12 81 ALA A N 1
ATOM 620 C CA . ALA A 1 81 ? -12.142 2.443 20.913 1.00 97.12 81 ALA A CA 1
ATOM 621 C C . ALA A 1 81 ? -12.328 1.094 21.625 1.00 97.12 81 ALA A C 1
ATOM 623 O O . ALA A 1 81 ? -12.707 0.095 21.003 1.00 97.12 81 ALA A O 1
ATOM 624 N N . GLU A 1 82 ? -12.097 1.056 22.936 1.00 96.94 82 GLU A N 1
ATOM 625 C CA . GLU A 1 82 ? -12.133 -0.188 23.714 1.00 96.94 82 GLU A CA 1
ATOM 626 C C . GLU A 1 82 ? -13.439 -1.000 23.569 1.00 96.94 82 GLU A C 1
ATOM 628 O O . GLU A 1 82 ? -13.348 -2.214 23.371 1.00 96.94 82 GLU A O 1
ATOM 633 N N . PRO A 1 83 ? -14.647 -0.396 23.536 1.00 97.81 83 PRO A N 1
ATOM 634 C CA . PRO A 1 83 ? -15.880 -1.158 23.322 1.00 97.81 83 PRO A CA 1
ATOM 635 C C . PRO A 1 83 ? -15.921 -1.912 21.983 1.00 97.81 83 PRO A C 1
ATOM 637 O O . PRO A 1 83 ? -16.510 -2.991 21.890 1.00 97.81 83 PRO A O 1
ATOM 640 N N . LEU A 1 84 ? -15.289 -1.370 20.936 1.00 97.62 84 LEU A N 1
ATOM 641 C CA . LEU A 1 84 ? -15.164 -2.046 19.645 1.00 97.62 84 LEU A CA 1
ATOM 642 C C . LEU A 1 84 ? -14.025 -3.074 19.656 1.00 97.62 84 LEU A C 1
ATOM 644 O O . LEU A 1 84 ? -14.211 -4.173 19.135 1.00 97.62 84 LEU A O 1
ATOM 648 N N . LYS A 1 85 ? -12.888 -2.759 20.295 1.00 97.06 85 LYS A N 1
ATOM 649 C CA . LYS A 1 85 ? -11.774 -3.706 20.497 1.00 97.06 85 LYS A CA 1
ATOM 650 C C . LYS A 1 85 ? -12.250 -4.968 21.229 1.00 97.06 85 LYS A C 1
ATOM 652 O O . LYS A 1 85 ? -11.903 -6.070 20.818 1.00 97.06 85 LYS A O 1
ATOM 657 N N . ALA A 1 86 ? -13.115 -4.837 22.238 1.00 97.12 86 ALA A N 1
ATOM 658 C CA . ALA A 1 86 ? -13.728 -5.973 22.930 1.00 97.12 86 ALA A CA 1
ATOM 659 C C . ALA A 1 86 ? -14.478 -6.908 21.966 1.00 97.12 86 ALA A C 1
ATOM 661 O O . ALA A 1 86 ? -14.226 -8.109 21.955 1.00 97.12 86 ALA A O 1
ATOM 662 N N . LYS A 1 87 ? -15.299 -6.350 21.067 1.00 96.44 87 LYS A N 1
ATOM 663 C CA . LYS A 1 87 ? -15.996 -7.128 20.026 1.00 96.44 87 LYS A CA 1
ATOM 664 C C . LYS A 1 87 ? -15.035 -7.768 19.029 1.00 96.44 87 LYS A C 1
ATOM 666 O O . LYS A 1 87 ? -15.296 -8.859 18.537 1.00 96.44 87 LYS A O 1
ATOM 671 N N . PHE A 1 88 ? -13.928 -7.099 18.713 1.00 96.56 88 PHE A N 1
ATOM 672 C CA . PHE A 1 88 ? -12.900 -7.663 17.842 1.00 96.56 88 PHE A CA 1
ATOM 673 C C . PHE A 1 88 ? -12.187 -8.864 18.468 1.00 96.56 88 PHE A C 1
ATOM 675 O O . PHE A 1 88 ? -11.875 -9.802 17.739 1.00 96.56 88 PHE A O 1
ATOM 682 N N . ARG A 1 89 ? -11.986 -8.892 19.794 1.00 95.75 89 ARG A N 1
ATOM 683 C CA . ARG A 1 89 ? -11.421 -10.062 20.496 1.00 95.75 89 ARG A CA 1
ATOM 684 C C . ARG A 1 89 ? -12.328 -11.295 20.429 1.00 95.75 89 ARG A C 1
ATOM 686 O O . ARG A 1 89 ? -11.835 -12.412 20.504 1.00 95.75 89 ARG A O 1
ATOM 693 N N . GLU A 1 90 ? -13.631 -11.101 20.249 1.00 96.31 90 GLU A N 1
ATOM 694 C CA . GLU A 1 90 ? -14.616 -12.180 20.082 1.00 96.31 90 GLU A CA 1
ATOM 695 C C . GLU A 1 90 ? -14.734 -12.678 18.626 1.00 96.31 90 GLU A C 1
ATOM 697 O O . GLU A 1 90 ? -15.482 -13.620 18.342 1.00 96.31 90 GLU A O 1
ATOM 702 N N . ALA A 1 91 ? -14.031 -12.046 17.678 1.00 94.44 91 ALA A N 1
ATOM 703 C CA . ALA A 1 91 ? -14.101 -12.414 16.271 1.00 94.44 91 ALA A CA 1
ATOM 704 C C . ALA A 1 91 ? -13.579 -13.842 16.043 1.00 94.44 91 ALA A C 1
ATOM 706 O O . ALA A 1 91 ? -12.499 -14.215 16.489 1.00 94.44 91 ALA A O 1
ATOM 707 N N . ARG A 1 92 ? -14.334 -14.638 15.278 1.00 94.06 92 ARG A N 1
ATOM 708 C CA . ARG A 1 92 ? -13.968 -16.018 14.899 1.00 94.06 92 ARG A CA 1
ATOM 709 C C . ARG A 1 92 ? -13.145 -16.103 13.607 1.00 94.06 92 ARG A C 1
ATOM 711 O O . ARG A 1 92 ? -13.100 -17.152 12.977 1.00 94.06 92 ARG A O 1
ATOM 718 N N . PHE A 1 93 ? -12.569 -14.985 13.188 1.00 92.50 93 PHE A N 1
ATOM 719 C CA . PHE A 1 93 ? -11.718 -14.856 12.010 1.00 92.50 93 PHE A CA 1
ATOM 720 C C . PHE A 1 93 ? -10.502 -14.008 12.386 1.00 92.50 93 PHE A C 1
ATOM 722 O O . PHE A 1 93 ? -10.567 -13.221 13.332 1.00 92.50 93 PHE A O 1
ATOM 729 N N . GLY A 1 94 ? -9.403 -14.180 11.661 1.00 88.38 94 GLY A N 1
ATOM 730 C CA . GLY A 1 94 ? -8.145 -13.473 11.855 1.00 88.38 94 GLY A CA 1
ATOM 731 C C . GLY A 1 94 ? -7.807 -12.519 10.711 1.00 88.38 94 GLY A C 1
ATOM 732 O O . GLY A 1 94 ? -8.527 -12.375 9.722 1.00 88.38 94 GLY A O 1
ATOM 733 N N . ARG A 1 95 ? -6.639 -11.878 10.815 1.00 85.31 95 ARG A N 1
ATOM 734 C CA . ARG A 1 95 ? -6.120 -10.945 9.801 1.00 85.31 95 ARG A CA 1
ATOM 735 C C . ARG A 1 95 ? -6.005 -11.568 8.403 1.00 85.31 95 ARG A C 1
ATOM 737 O O . ARG A 1 95 ? -6.196 -10.857 7.417 1.00 85.31 95 ARG A O 1
ATOM 744 N N . ILE A 1 96 ? -5.696 -12.864 8.328 1.00 85.44 96 ILE A N 1
ATOM 745 C CA . ILE A 1 96 ? -5.551 -13.618 7.074 1.00 85.44 96 ILE A CA 1
ATOM 746 C C . ILE A 1 96 ? -6.881 -13.787 6.325 1.00 85.44 96 ILE A C 1
ATOM 748 O O . ILE A 1 96 ? -6.881 -13.849 5.099 1.00 85.44 96 ILE A O 1
ATOM 752 N N . ASP A 1 97 ? -8.008 -13.757 7.039 1.00 88.25 97 ASP A N 1
ATOM 753 C CA . ASP A 1 97 ? -9.348 -13.868 6.452 1.00 88.25 97 ASP A CA 1
ATOM 754 C C . ASP A 1 97 ? -9.828 -12.541 5.835 1.00 88.25 97 ASP A C 1
ATOM 756 O O . ASP A 1 97 ? -10.831 -12.493 5.119 1.00 88.25 97 ASP A O 1
ATOM 760 N N . VAL A 1 98 ? -9.112 -11.436 6.091 1.00 88.94 98 VAL A N 1
ATOM 761 C CA . VAL A 1 98 ? -9.442 -10.101 5.578 1.00 88.94 98 VAL A CA 1
ATOM 762 C C . VAL A 1 98 ? -8.570 -9.759 4.369 1.00 88.94 98 VAL A C 1
ATOM 764 O O . VAL A 1 98 ? -7.495 -9.163 4.486 1.00 88.94 98 VAL A O 1
ATOM 767 N N . GLY A 1 99 ? -9.069 -10.129 3.189 1.00 85.69 99 GLY A N 1
ATOM 768 C CA . GLY A 1 99 ? -8.432 -9.881 1.895 1.00 85.69 99 GLY A CA 1
ATOM 769 C C . GLY A 1 99 ? -8.827 -8.564 1.213 1.00 85.69 99 GLY A C 1
ATOM 770 O O . GLY A 1 99 ? -9.482 -7.685 1.776 1.00 85.69 99 GLY A O 1
ATOM 771 N N . HIS A 1 100 ? -8.419 -8.433 -0.049 1.00 85.25 100 HIS A N 1
ATOM 772 C CA . HIS A 1 100 ? -8.827 -7.336 -0.926 1.00 85.25 100 HIS A CA 1
ATOM 773 C C . HIS A 1 100 ? -10.011 -7.743 -1.807 1.00 85.25 100 HIS A C 1
ATOM 775 O O . HIS A 1 100 ? -10.214 -8.923 -2.076 1.00 85.25 100 HIS A O 1
ATOM 781 N N . SER A 1 101 ? -10.777 -6.754 -2.278 1.00 88.25 101 SER A N 1
ATOM 782 C CA . SER A 1 101 ? -11.805 -6.999 -3.295 1.00 88.25 101 SER A CA 1
ATOM 783 C C . SER A 1 101 ? -11.154 -7.525 -4.586 1.00 88.25 101 SER A C 1
ATOM 785 O O . SER A 1 101 ? -10.161 -6.926 -5.013 1.00 88.25 101 SER A O 1
ATOM 787 N N . PRO A 1 102 ? -11.706 -8.568 -5.237 1.00 86.31 102 PRO A N 1
ATOM 788 C CA . PRO A 1 102 ? -11.265 -9.017 -6.565 1.00 86.31 102 PRO A CA 1
ATOM 789 C C . PRO A 1 102 ? -11.312 -7.902 -7.622 1.00 86.31 102 PRO A C 1
ATOM 791 O O . PRO A 1 102 ? -10.509 -7.866 -8.554 1.00 86.31 102 PRO A O 1
ATOM 794 N N . ASP A 1 103 ? -12.218 -6.940 -7.433 1.00 89.94 103 ASP A N 1
ATOM 795 C CA . ASP A 1 103 ? -12.394 -5.798 -8.327 1.00 89.94 103 ASP A CA 1
ATOM 796 C C . ASP A 1 103 ? -11.439 -4.640 -8.031 1.00 89.94 103 ASP A C 1
ATOM 798 O O . ASP A 1 103 ? -11.478 -3.620 -8.719 1.00 89.94 103 ASP A O 1
ATOM 802 N N . ARG A 1 104 ? -10.560 -4.768 -7.026 1.00 94.12 104 ARG A N 1
ATOM 803 C CA . ARG A 1 104 ? -9.564 -3.739 -6.712 1.00 94.12 104 ARG A CA 1
ATOM 804 C C . ARG A 1 104 ? -8.713 -3.450 -7.946 1.00 94.12 104 ARG A C 1
ATOM 806 O O . ARG A 1 104 ? -8.010 -4.327 -8.444 1.00 94.12 104 ARG A O 1
ATOM 813 N N . GLU A 1 105 ? -8.754 -2.202 -8.411 1.00 96.25 105 GLU A N 1
ATOM 814 C CA . GLU A 1 105 ? -7.976 -1.785 -9.575 1.00 96.25 105 GLU A CA 1
ATOM 815 C C . GLU A 1 105 ? -6.473 -1.962 -9.308 1.00 96.25 105 GLU A C 1
ATOM 817 O O . GLU A 1 105 ? -5.928 -1.491 -8.302 1.00 96.25 105 GLU A O 1
ATOM 822 N N . CYS A 1 106 ? -5.808 -2.669 -10.220 1.00 97.06 106 CYS A N 1
ATOM 823 C CA . CYS A 1 106 ? -4.377 -2.946 -10.174 1.00 97.06 106 CYS A CA 1
ATOM 824 C C . CYS A 1 106 ? -3.608 -2.152 -11.238 1.00 97.06 106 CYS A C 1
ATOM 826 O O . CYS A 1 106 ? -2.384 -2.075 -11.166 1.00 97.06 106 CYS A O 1
ATOM 828 N N . ILE A 1 107 ? -4.296 -1.502 -12.181 1.00 97.94 107 ILE A N 1
ATOM 829 C CA . ILE A 1 107 ? -3.707 -0.603 -13.173 1.00 97.94 107 ILE A CA 1
ATOM 830 C C . ILE A 1 107 ? -4.066 0.843 -12.818 1.00 97.94 107 ILE A C 1
ATOM 832 O O . ILE A 1 107 ? -5.205 1.285 -12.975 1.00 97.94 107 ILE A O 1
ATOM 836 N N . ILE A 1 108 ? -3.075 1.598 -12.345 1.00 97.81 108 ILE A N 1
ATOM 837 C CA . ILE A 1 108 ? -3.242 2.983 -11.900 1.00 97.81 108 ILE A CA 1
ATOM 838 C C . ILE A 1 108 ? -2.699 3.931 -12.960 1.00 97.81 108 ILE A C 1
ATOM 840 O O . ILE A 1 108 ? -1.524 3.849 -13.323 1.00 97.81 108 ILE A O 1
ATOM 844 N N . ARG A 1 109 ? -3.523 4.883 -13.398 1.00 97.69 109 ARG A N 1
ATOM 845 C CA . ARG A 1 109 ? -3.093 6.018 -14.218 1.00 97.69 109 ARG A CA 1
ATOM 846 C C . ARG A 1 109 ? -3.122 7.275 -13.363 1.00 97.69 109 ARG A C 1
ATOM 848 O O . ARG A 1 109 ? -4.104 7.525 -12.668 1.00 97.69 109 ARG A O 1
ATOM 855 N N . ARG A 1 110 ? -2.035 8.045 -13.380 1.00 97.31 110 ARG A N 1
ATOM 856 C CA . ARG A 1 110 ? -1.946 9.326 -12.673 1.00 97.31 110 ARG A CA 1
ATOM 857 C C . ARG A 1 110 ? -1.801 10.487 -13.637 1.00 97.31 110 ARG A C 1
ATOM 859 O O . ARG A 1 110 ? -1.042 10.369 -14.596 1.00 97.31 110 ARG A O 1
ATOM 866 N N . ASP A 1 111 ? -2.453 11.601 -13.327 1.00 96.56 111 ASP A N 1
ATOM 867 C CA . ASP A 1 111 ? -2.310 12.867 -14.046 1.00 96.56 111 ASP A CA 1
ATOM 868 C C . ASP A 1 111 ? -0.918 13.503 -13.835 1.00 96.56 111 ASP A C 1
ATOM 870 O O . ASP A 1 111 ? -0.041 12.955 -13.154 1.00 96.56 111 ASP A O 1
ATOM 874 N N . VAL A 1 112 ? -0.685 14.670 -14.444 1.00 95.31 112 VAL A N 1
ATOM 875 C CA . VAL A 1 112 ? 0.573 15.434 -14.297 1.00 95.31 112 VAL A CA 1
ATOM 876 C C . VAL A 1 112 ? 0.819 15.863 -12.843 1.00 95.31 112 VAL A C 1
ATOM 878 O O . VAL A 1 112 ? 1.966 15.949 -12.413 1.00 95.31 112 VAL A O 1
ATOM 881 N N . GLY A 1 113 ? -0.247 16.064 -12.064 1.00 93.62 113 GLY A N 1
ATOM 882 C CA . GLY A 1 113 ? -0.194 16.373 -10.635 1.00 93.62 113 GLY A CA 1
ATOM 883 C C . GLY A 1 113 ? -0.063 15.144 -9.727 1.00 93.62 113 GLY A C 1
ATOM 884 O O . GLY A 1 113 ? -0.105 15.287 -8.506 1.00 93.62 113 GLY A O 1
ATOM 885 N N . GLY A 1 114 ? 0.068 13.937 -10.289 1.00 92.62 114 GLY A N 1
ATOM 886 C CA . GLY A 1 114 ? 0.201 12.689 -9.538 1.00 92.62 114 GLY A CA 1
ATOM 887 C C . GLY A 1 114 ? -1.106 12.148 -8.945 1.00 92.62 114 GLY A C 1
ATOM 888 O O . GLY A 1 114 ? -1.058 11.202 -8.155 1.00 92.62 114 GLY A O 1
ATOM 889 N N . ARG A 1 115 ? -2.262 12.713 -9.305 1.00 92.81 115 ARG A N 1
ATOM 890 C CA . ARG A 1 115 ? -3.582 12.266 -8.834 1.00 92.81 115 ARG 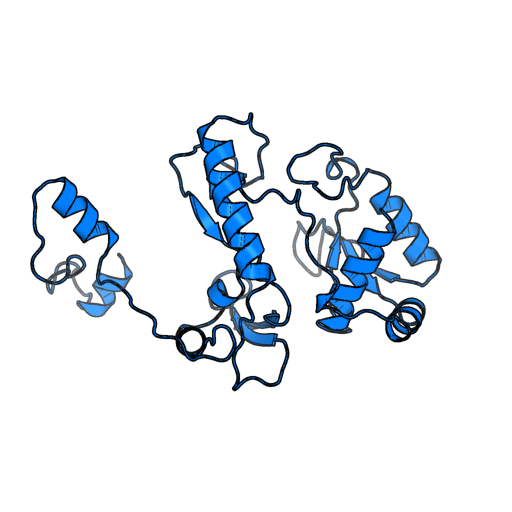A CA 1
ATOM 891 C C . ARG A 1 115 ? -4.095 11.129 -9.703 1.00 92.81 115 ARG A C 1
ATOM 893 O O . ARG A 1 115 ? -3.835 11.109 -10.899 1.00 92.81 115 ARG A O 1
ATOM 900 N N . GLU A 1 116 ? -4.820 10.193 -9.103 1.00 94.94 116 GLU A N 1
ATOM 901 C CA . GLU A 1 116 ? -5.445 9.086 -9.832 1.00 94.94 116 GLU A CA 1
ATOM 902 C C . GLU A 1 116 ? -6.484 9.616 -10.831 1.00 94.94 116 GLU A C 1
ATOM 904 O O . GLU A 1 116 ? -7.304 10.473 -10.497 1.00 94.94 116 GLU A O 1
ATOM 909 N N . GLU A 1 117 ? -6.407 9.121 -12.063 1.00 95.19 1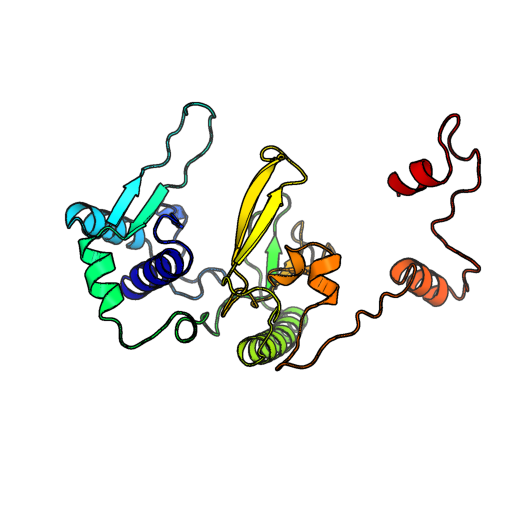17 GLU A N 1
ATOM 910 C CA . GLU A 1 117 ? -7.192 9.564 -13.215 1.00 95.19 117 GLU A CA 1
ATOM 911 C C . GLU A 1 117 ? -7.978 8.375 -13.782 1.00 95.19 117 GLU A C 1
ATOM 913 O O . GLU A 1 117 ? -7.429 7.283 -13.957 1.00 95.19 117 GLU A O 1
ATOM 918 N N . GLU A 1 118 ? -9.274 8.564 -14.037 1.00 96.38 118 GLU A N 1
ATOM 919 C CA . GLU A 1 118 ? -10.118 7.578 -14.724 1.00 96.38 118 GLU A CA 1
ATOM 920 C C . GLU A 1 118 ? -9.674 7.401 -16.189 1.00 96.38 118 GLU A C 1
ATOM 922 O O . GLU A 1 118 ? -9.141 8.322 -16.804 1.00 96.38 118 GLU A O 1
ATOM 927 N N . TYR A 1 119 ? -9.880 6.221 -16.779 1.00 96.38 119 TYR A N 1
ATOM 928 C CA . TYR A 1 119 ? -9.483 5.962 -18.169 1.00 96.38 119 TYR A CA 1
ATOM 929 C C . TYR A 1 119 ? -10.365 4.923 -18.858 1.00 96.38 119 TYR A C 1
ATOM 931 O O . TYR A 1 119 ? -10.794 3.951 -18.254 1.00 96.38 119 TYR A O 1
ATOM 939 N N . GLU A 1 120 ? -10.621 5.059 -20.147 1.00 96.12 120 GLU A N 1
ATOM 940 C CA . GLU A 1 120 ? -11.362 4.015 -20.854 1.00 96.12 120 GLU A CA 1
ATOM 941 C C . GLU A 1 120 ? -10.518 2.751 -21.019 1.00 96.12 120 GLU A C 1
ATOM 943 O O . GLU A 1 120 ? -9.300 2.804 -21.224 1.00 96.12 120 GLU A O 1
ATOM 948 N N . ASP A 1 121 ? -11.172 1.600 -20.888 1.00 96.75 121 ASP A N 1
ATOM 949 C CA . ASP A 1 121 ? -10.506 0.323 -21.070 1.00 96.75 121 ASP A CA 1
ATOM 950 C C . ASP A 1 121 ? -10.214 0.073 -22.548 1.00 96.75 121 ASP A C 1
ATOM 952 O O . ASP A 1 121 ? -11.098 0.115 -23.400 1.00 96.75 121 ASP A O 1
ATOM 956 N N . THR A 1 122 ? -8.959 -0.259 -22.820 1.00 97.44 122 THR A N 1
ATOM 957 C CA . THR A 1 122 ? -8.457 -0.703 -24.120 1.00 97.44 122 THR A CA 1
ATOM 958 C C . THR A 1 122 ? -8.073 -2.174 -24.021 1.00 97.44 122 THR A C 1
ATOM 960 O O . THR A 1 122 ? -7.893 -2.702 -22.920 1.00 97.44 122 THR A O 1
ATOM 963 N N . ASP A 1 123 ? -7.856 -2.845 -25.148 1.00 98.19 123 ASP A N 1
ATOM 964 C CA . ASP A 1 123 ? -7.385 -4.237 -25.123 1.00 98.19 123 ASP A CA 1
ATOM 965 C C . ASP A 1 123 ? -6.035 -4.369 -24.407 1.00 98.19 123 ASP A C 1
ATOM 967 O O . ASP A 1 123 ? -5.831 -5.295 -23.622 1.00 98.19 123 ASP A O 1
ATOM 971 N N . ARG A 1 124 ? -5.161 -3.361 -24.551 1.00 96.56 124 ARG A N 1
ATOM 972 C CA . ARG A 1 124 ? -3.899 -3.267 -23.805 1.00 96.56 124 ARG A CA 1
ATOM 973 C C . ARG A 1 124 ? -4.133 -3.213 -22.292 1.00 96.56 124 ARG A C 1
ATOM 975 O O . ARG A 1 124 ? -3.458 -3.925 -21.553 1.00 96.56 124 ARG A O 1
ATOM 982 N N . THR A 1 125 ? -5.050 -2.374 -21.800 1.00 97.00 125 THR A N 1
ATOM 983 C CA . THR A 1 125 ? -5.293 -2.264 -20.347 1.00 97.00 125 THR A CA 1
ATOM 984 C C . THR A 1 125 ? -6.006 -3.490 -19.790 1.00 97.00 125 THR A C 1
ATOM 986 O O . THR A 1 125 ? -5.671 -3.914 -18.685 1.00 97.00 125 THR A O 1
ATOM 989 N N . ARG A 1 126 ? -6.907 -4.116 -20.558 1.00 97.81 126 ARG A N 1
ATOM 990 C CA . ARG A 1 126 ? -7.550 -5.386 -20.187 1.00 97.81 126 ARG A CA 1
ATOM 991 C C . ARG A 1 126 ? -6.537 -6.524 -20.069 1.00 97.81 126 ARG A C 1
ATOM 993 O O . ARG A 1 126 ? -6.554 -7.219 -19.057 1.00 97.81 126 ARG A O 1
ATOM 1000 N N . ALA A 1 127 ? -5.631 -6.663 -21.039 1.00 98.00 127 ALA A N 1
ATOM 1001 C CA . ALA A 1 127 ? -4.566 -7.666 -21.004 1.00 98.00 127 ALA A CA 1
ATOM 1002 C C . ALA A 1 127 ? -3.646 -7.469 -19.788 1.00 98.00 127 ALA A C 1
ATOM 1004 O O . ALA A 1 127 ? -3.510 -8.373 -18.965 1.00 98.00 127 ALA A O 1
ATOM 1005 N N . MET A 1 128 ? -3.125 -6.246 -19.594 1.00 97.44 128 MET A N 1
ATOM 1006 C CA . MET A 1 128 ? -2.296 -5.915 -18.424 1.00 97.44 128 MET A CA 1
ATOM 1007 C C . MET A 1 128 ? -3.013 -6.210 -17.101 1.00 97.44 128 MET A C 1
ATOM 1009 O O . MET A 1 128 ? -2.395 -6.694 -16.154 1.00 97.44 128 MET A O 1
ATOM 1013 N N . ARG A 1 129 ? -4.313 -5.902 -17.017 1.00 97.38 129 ARG A N 1
ATOM 1014 C CA . ARG A 1 129 ? -5.116 -6.157 -15.819 1.00 97.38 129 ARG A CA 1
ATOM 1015 C C . ARG A 1 129 ? -5.302 -7.650 -15.571 1.00 97.38 129 ARG A C 1
ATOM 1017 O O . ARG A 1 129 ? -5.185 -8.070 -14.426 1.00 97.38 129 ARG A O 1
ATOM 1024 N N . GLY A 1 130 ? -5.583 -8.436 -16.610 1.00 97.19 130 GLY A N 1
ATOM 1025 C CA . GLY A 1 130 ? -5.728 -9.889 -16.512 1.00 97.19 130 GLY A CA 1
ATOM 1026 C C . GLY A 1 130 ? -4.463 -10.553 -15.970 1.00 97.19 130 GLY A C 1
ATOM 1027 O O . GLY A 1 130 ? -4.525 -11.266 -14.969 1.00 97.19 130 GLY A O 1
ATOM 1028 N N . GLU A 1 131 ? -3.308 -10.232 -16.558 1.00 97.62 131 GLU A N 1
ATOM 1029 C CA . GLU A 1 131 ? -2.002 -10.728 -16.105 1.00 97.62 131 GLU A CA 1
ATOM 1030 C C . GLU A 1 131 ? -1.712 -10.334 -14.653 1.00 97.62 131 GLU A C 1
ATOM 1032 O O . GLU A 1 131 ? -1.347 -11.168 -13.823 1.00 97.62 131 GLU A O 1
ATOM 1037 N N . LEU A 1 132 ? -1.910 -9.057 -14.315 1.00 97.50 132 LEU A N 1
ATOM 1038 C CA . LEU A 1 132 ? -1.595 -8.563 -12.980 1.00 97.50 132 LEU A CA 1
ATOM 1039 C C . LEU A 1 132 ? -2.575 -9.072 -11.912 1.00 97.50 132 LEU A C 1
ATOM 1041 O O . LEU A 1 132 ? -2.187 -9.226 -10.754 1.00 97.50 132 LEU A O 1
ATOM 1045 N N . ARG A 1 133 ? -3.833 -9.358 -12.267 1.00 96.88 133 ARG A N 1
ATOM 1046 C CA . ARG A 1 133 ? -4.776 -10.048 -11.373 1.00 96.88 133 ARG A CA 1
ATOM 1047 C C . ARG A 1 133 ? -4.319 -11.475 -11.101 1.00 96.88 133 ARG A C 1
ATOM 1049 O O . ARG A 1 133 ? -4.165 -11.820 -9.938 1.00 96.88 133 ARG A O 1
ATOM 1056 N N . ALA A 1 134 ? -3.970 -12.239 -12.138 1.00 96.62 134 ALA A N 1
ATOM 1057 C CA . ALA A 1 134 ? -3.440 -13.592 -11.968 1.00 96.62 134 ALA A CA 1
ATOM 1058 C C . ALA A 1 134 ? -2.173 -13.616 -11.090 1.00 96.62 134 ALA A C 1
ATOM 1060 O O . ALA A 1 134 ? -2.019 -14.486 -10.231 1.00 96.62 134 ALA A O 1
ATOM 1061 N N . TYR A 1 135 ? -1.289 -12.626 -11.253 1.00 96.62 135 TYR A N 1
ATOM 1062 C CA . TYR A 1 135 ? -0.118 -12.466 -10.391 1.00 96.62 135 TYR A CA 1
ATOM 1063 C C . TYR A 1 135 ? -0.492 -12.135 -8.938 1.00 96.62 135 TYR A C 1
ATOM 1065 O O . TYR A 1 135 ? 0.051 -12.734 -8.013 1.00 96.62 135 TYR A O 1
ATOM 1073 N N . ASN A 1 136 ? -1.444 -11.226 -8.710 1.00 96.12 136 ASN A N 1
ATOM 1074 C CA . ASN A 1 136 ? -1.926 -10.914 -7.363 1.00 96.12 136 ASN A CA 1
ATOM 1075 C C . ASN A 1 136 ? -2.626 -12.102 -6.691 1.00 96.12 136 ASN A C 1
ATOM 1077 O O . ASN A 1 136 ? -2.440 -12.297 -5.492 1.00 96.12 136 ASN A O 1
ATOM 1081 N N . ASP A 1 137 ? -3.374 -12.909 -7.441 1.00 94.00 137 ASP A N 1
ATOM 1082 C CA . ASP A 1 137 ? -4.012 -14.126 -6.932 1.00 94.00 137 ASP A CA 1
ATOM 1083 C C . ASP A 1 137 ? -2.964 -15.168 -6.530 1.00 94.00 137 ASP A C 1
ATOM 1085 O O . ASP A 1 137 ? -3.078 -15.794 -5.474 1.00 94.00 137 ASP A O 1
ATOM 1089 N N . LEU A 1 138 ? -1.898 -15.314 -7.329 1.00 95.19 138 LEU A N 1
ATOM 1090 C CA . LEU A 1 138 ? -0.741 -16.129 -6.964 1.00 95.19 138 LEU A CA 1
ATOM 1091 C C . LEU A 1 138 ? -0.095 -15.612 -5.675 1.00 95.19 138 LEU A C 1
ATOM 1093 O O . LEU A 1 138 ? 0.132 -16.391 -4.752 1.00 95.19 138 LEU A O 1
ATOM 1097 N N . LEU A 1 139 ? 0.169 -14.309 -5.586 1.00 93.75 139 LEU A N 1
ATOM 1098 C CA . LEU A 1 139 ? 0.758 -13.706 -4.394 1.00 93.75 139 LEU A CA 1
ATOM 1099 C C . LEU A 1 139 ? -0.133 -13.892 -3.165 1.00 93.75 139 LEU A C 1
ATOM 1101 O O . LEU A 1 139 ? 0.387 -14.193 -2.099 1.00 93.75 139 LEU A O 1
ATOM 1105 N N . ALA A 1 140 ? -1.454 -13.762 -3.292 1.00 90.75 140 ALA A N 1
ATOM 1106 C CA . ALA A 1 140 ? -2.393 -13.910 -2.183 1.00 90.75 140 ALA A CA 1
ATOM 1107 C C . ALA A 1 140 ? -2.333 -15.305 -1.539 1.00 90.75 140 ALA A C 1
ATOM 1109 O O . ALA A 1 140 ? -2.372 -15.401 -0.314 1.00 90.75 140 ALA A O 1
ATOM 1110 N N . ARG A 1 141 ? -2.175 -16.362 -2.350 1.00 90.44 141 ARG A N 1
ATOM 1111 C CA . ARG A 1 141 ? -2.041 -17.757 -1.887 1.00 90.44 141 ARG A CA 1
ATOM 1112 C C . ARG A 1 141 ? -0.605 -18.198 -1.593 1.00 90.44 141 ARG A C 1
ATOM 1114 O O . ARG A 1 141 ? -0.403 -19.321 -1.148 1.00 90.44 141 ARG A O 1
ATOM 1121 N N . THR A 1 142 ? 0.383 -17.352 -1.875 1.00 92.44 142 THR A N 1
ATOM 1122 C CA . THR A 1 142 ? 1.794 -17.651 -1.610 1.00 92.44 142 THR A CA 1
ATOM 1123 C C . THR A 1 142 ? 2.168 -17.196 -0.207 1.00 92.44 142 THR A C 1
ATOM 1125 O O . THR A 1 142 ? 1.906 -16.054 0.192 1.00 92.44 142 THR A O 1
ATOM 1128 N N . PHE A 1 143 ? 2.814 -18.086 0.541 1.00 92.00 143 PHE A N 1
ATOM 1129 C CA . PHE A 1 143 ? 3.389 -17.749 1.831 1.00 92.00 143 PHE A CA 1
ATOM 1130 C C . PHE A 1 143 ? 4.734 -17.054 1.593 1.00 92.00 143 PHE A C 1
ATOM 1132 O O . PHE A 1 143 ? 5.658 -17.656 1.053 1.00 92.00 143 PHE A O 1
ATOM 1139 N N . LEU A 1 144 ? 4.795 -15.762 1.919 1.00 92.25 144 LEU A N 1
ATOM 1140 C CA . LEU A 1 144 ? 6.011 -14.952 1.859 1.00 92.25 144 LEU A CA 1
ATOM 1141 C C . LEU A 1 144 ? 6.349 -14.517 3.276 1.00 92.25 144 LEU A C 1
ATOM 1143 O O . LEU A 1 144 ? 5.535 -13.835 3.904 1.00 92.25 144 LEU A O 1
ATOM 1147 N N . ASP A 1 145 ? 7.528 -14.890 3.749 1.00 91.75 145 ASP A N 1
ATOM 1148 C CA . ASP A 1 145 ? 7.932 -14.691 5.134 1.00 91.75 145 ASP A CA 1
ATOM 1149 C C . ASP A 1 145 ? 9.423 -14.362 5.276 1.00 91.75 145 ASP A C 1
ATOM 1151 O O . ASP A 1 145 ? 10.215 -14.429 4.331 1.00 91.75 145 ASP A O 1
ATOM 1155 N N . LEU A 1 146 ? 9.779 -13.952 6.490 1.00 93.12 146 LEU A N 1
ATOM 1156 C CA . LEU A 1 146 ? 11.143 -13.763 6.958 1.00 93.12 146 LEU A CA 1
ATOM 1157 C C . LEU A 1 146 ? 11.277 -14.623 8.217 1.00 93.12 146 LEU A C 1
ATOM 1159 O O . LEU A 1 146 ? 10.935 -14.151 9.297 1.00 93.12 146 LEU A O 1
ATOM 1163 N N . PRO A 1 147 ? 11.763 -15.869 8.116 1.00 91.62 147 PRO A N 1
ATOM 1164 C CA . PRO A 1 147 ? 11.665 -16.845 9.210 1.00 91.62 147 PRO A CA 1
ATOM 1165 C C . PRO A 1 147 ? 12.487 -16.485 10.457 1.00 91.62 147 PRO A C 1
ATOM 1167 O O . PRO A 1 147 ? 12.359 -17.130 11.488 1.00 91.62 147 PRO A O 1
ATOM 1170 N N . HIS A 1 148 ? 13.349 -15.472 10.364 1.00 91.12 148 HIS A N 1
ATOM 1171 C CA . HIS A 1 148 ? 14.155 -14.956 11.471 1.00 91.12 148 HIS A CA 1
ATOM 1172 C C . HIS A 1 148 ? 13.501 -13.764 12.189 1.00 91.12 148 HIS A C 1
ATOM 1174 O O . HIS A 1 148 ? 14.122 -13.184 13.076 1.00 91.12 148 HIS A O 1
ATOM 1180 N N . ILE A 1 149 ? 12.298 -13.357 11.773 1.00 91.56 149 ILE A N 1
ATOM 1181 C CA . ILE A 1 149 ? 11.527 -12.281 12.393 1.00 91.56 149 ILE A CA 1
ATOM 1182 C C . ILE A 1 149 ? 10.259 -12.899 12.976 1.00 91.56 149 ILE A C 1
ATOM 1184 O O . ILE A 1 149 ? 9.413 -13.397 12.238 1.00 91.56 149 ILE A O 1
ATOM 1188 N N . GLU A 1 150 ? 10.147 -12.865 14.302 1.00 89.56 150 GLU A N 1
ATOM 1189 C CA . GLU A 1 150 ? 8.975 -13.375 15.025 1.00 89.56 150 GLU A CA 1
ATOM 1190 C C . GLU A 1 150 ? 7.806 -12.382 14.988 1.00 89.56 150 GLU A C 1
ATOM 1192 O O . GLU A 1 150 ? 6.642 -12.778 14.940 1.00 89.56 150 GLU A O 1
ATOM 1197 N N . GLU A 1 151 ? 8.118 -11.085 14.953 1.00 88.69 151 GLU A N 1
ATOM 1198 C CA . GLU A 1 151 ? 7.122 -10.020 14.896 1.00 88.69 151 GLU A CA 1
ATOM 1199 C C . GLU A 1 151 ? 6.452 -9.920 13.512 1.00 88.69 151 GLU A C 1
ATOM 1201 O O . GLU A 1 151 ? 7.098 -10.117 12.480 1.00 88.69 151 GLU A O 1
ATOM 1206 N N . PRO A 1 152 ? 5.167 -9.524 13.425 1.00 85.62 152 PRO A N 1
ATOM 1207 C CA . PRO A 1 152 ? 4.449 -9.409 12.150 1.00 85.62 152 PRO A CA 1
ATOM 1208 C C . PRO A 1 152 ? 4.834 -8.159 11.327 1.00 85.62 152 PRO A C 1
ATOM 1210 O O . PRO A 1 152 ? 4.224 -7.868 10.285 1.00 85.62 152 PRO A O 1
ATOM 1213 N N . TYR A 1 153 ? 5.834 -7.401 11.782 1.00 89.12 153 TYR A N 1
ATOM 1214 C CA . TYR A 1 153 ? 6.309 -6.159 11.186 1.00 89.12 153 TYR A CA 1
ATOM 1215 C C . TYR A 1 153 ? 7.838 -6.051 11.207 1.00 89.12 153 TYR A C 1
ATOM 1217 O O . TYR A 1 153 ? 8.534 -6.761 11.923 1.00 89.12 153 TYR A O 1
ATOM 1225 N N . ILE A 1 154 ? 8.358 -5.122 10.404 1.00 90.94 154 ILE A N 1
ATOM 1226 C CA . ILE A 1 154 ? 9.780 -4.773 10.344 1.00 90.94 154 ILE A CA 1
ATOM 1227 C C . ILE A 1 154 ? 9.944 -3.320 10.761 1.00 90.94 154 ILE A C 1
ATOM 1229 O O . ILE A 1 154 ? 9.308 -2.436 10.183 1.00 90.94 154 ILE A O 1
ATOM 1233 N N . GLU A 1 155 ? 10.825 -3.063 11.718 1.00 91.12 155 GLU A N 1
ATOM 1234 C CA . GLU A 1 155 ? 11.196 -1.704 12.099 1.00 91.12 155 GLU A CA 1
ATOM 1235 C C . GLU A 1 155 ? 12.271 -1.153 11.167 1.00 91.12 155 GLU A C 1
ATOM 1237 O O . GLU A 1 155 ? 13.252 -1.826 10.838 1.00 91.12 155 GLU A O 1
ATOM 1242 N N . ARG A 1 156 ? 12.088 0.089 10.719 1.00 90.19 156 ARG A N 1
ATOM 1243 C CA . ARG A 1 156 ? 13.126 0.813 9.986 1.00 90.19 156 ARG A CA 1
ATOM 1244 C C . ARG A 1 156 ? 12.988 2.318 10.135 1.00 90.19 156 ARG A C 1
ATOM 1246 O O . ARG A 1 156 ? 11.883 2.845 10.248 1.00 90.19 156 ARG A O 1
ATOM 1253 N N . ALA A 1 157 ? 14.105 3.014 9.959 1.00 90.81 157 ALA A N 1
ATOM 1254 C CA . ALA A 1 157 ? 14.105 4.458 9.796 1.00 90.81 157 ALA A CA 1
ATOM 1255 C C . ALA A 1 157 ? 13.710 4.864 8.365 1.00 90.81 157 ALA A C 1
ATOM 1257 O O . ALA A 1 157 ? 14.031 4.195 7.371 1.00 90.81 157 ALA A O 1
ATOM 1258 N N . ILE A 1 158 ? 13.031 6.001 8.247 1.00 87.88 158 ILE A N 1
ATOM 1259 C CA . ILE A 1 158 ? 12.873 6.708 6.976 1.00 87.88 158 ILE A CA 1
ATOM 1260 C C . ILE A 1 158 ? 14.215 7.350 6.617 1.00 87.88 158 ILE A C 1
ATOM 1262 O O . ILE A 1 158 ? 14.781 8.093 7.410 1.00 87.88 158 ILE A O 1
ATOM 1266 N N . THR A 1 159 ? 14.705 7.087 5.407 1.00 87.00 159 THR A N 1
ATOM 1267 C CA . THR A 1 159 ? 16.021 7.548 4.936 1.00 87.00 159 THR A CA 1
ATOM 1268 C C . THR A 1 159 ? 15.960 8.786 4.046 1.00 87.00 159 THR A C 1
ATOM 1270 O O . THR A 1 159 ? 16.997 9.321 3.683 1.00 87.00 159 THR A O 1
ATOM 1273 N N . THR A 1 160 ? 14.766 9.219 3.633 1.00 84.94 160 THR A N 1
ATOM 1274 C CA . THR A 1 160 ? 14.602 10.337 2.695 1.00 84.94 160 THR A CA 1
ATOM 1275 C C . THR A 1 160 ? 13.333 11.133 2.969 1.00 84.94 160 THR A C 1
ATOM 1277 O O . THR A 1 160 ? 12.272 10.552 3.219 1.00 84.94 160 THR A O 1
ATOM 1280 N N . GLY A 1 161 ? 13.406 12.448 2.769 1.00 86.50 161 GLY A N 1
ATOM 1281 C CA . GLY A 1 161 ? 12.256 13.350 2.780 1.00 86.50 161 GLY A CA 1
ATOM 1282 C C . GLY A 1 161 ? 11.951 13.942 4.161 1.00 86.50 161 GLY A C 1
ATOM 1283 O O . GLY A 1 161 ? 12.696 13.729 5.108 1.00 86.50 161 GLY A O 1
ATOM 1284 N N . PRO A 1 162 ? 10.831 14.671 4.322 1.00 84.25 162 PRO A N 1
ATOM 1285 C CA . PRO A 1 162 ? 10.572 15.491 5.517 1.00 84.25 162 PRO A CA 1
ATOM 1286 C C . PRO A 1 162 ? 10.451 14.732 6.848 1.00 84.25 162 PRO A C 1
ATOM 1288 O O . PRO A 1 162 ? 10.349 15.354 7.898 1.00 84.25 162 PRO A O 1
ATOM 1291 N N . ARG A 1 163 ? 10.375 13.397 6.804 1.00 83.75 163 ARG A N 1
ATOM 1292 C CA . ARG A 1 163 ? 10.260 12.512 7.973 1.00 83.75 163 ARG A CA 1
ATOM 1293 C C . ARG A 1 163 ? 11.507 11.656 8.180 1.00 83.75 163 ARG A C 1
ATOM 1295 O O . ARG A 1 163 ? 11.430 10.636 8.857 1.00 83.75 163 ARG A O 1
ATOM 1302 N N . GLU A 1 164 ? 12.616 12.018 7.547 1.00 90.75 164 GLU A N 1
ATOM 1303 C CA . GLU A 1 164 ? 13.893 11.336 7.720 1.00 90.75 164 GLU A CA 1
ATOM 1304 C C . GLU A 1 164 ? 14.244 11.170 9.208 1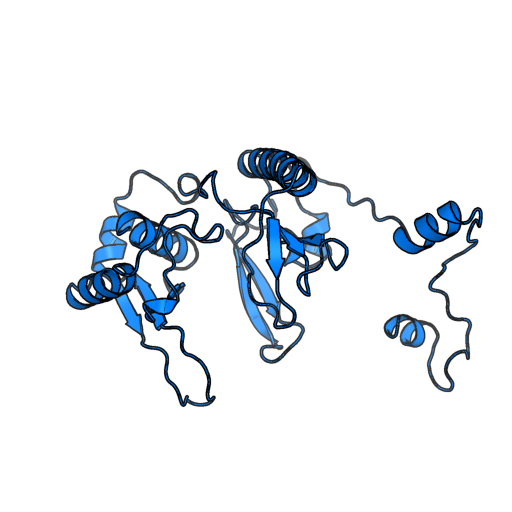.00 90.75 164 GLU A C 1
ATOM 1306 O O . GLU A 1 164 ? 13.959 12.038 10.033 1.00 90.75 164 GLU A O 1
ATOM 1311 N N . GLY A 1 165 ? 14.786 10.003 9.557 1.00 90.50 165 GLY A N 1
ATOM 1312 C CA . GLY A 1 165 ? 15.117 9.620 10.930 1.00 90.50 165 GLY A CA 1
ATOM 1313 C C . GLY A 1 165 ? 13.946 9.076 11.756 1.00 90.50 165 GLY A C 1
ATOM 1314 O O . GLY A 1 165 ? 14.186 8.423 12.769 1.00 90.50 165 GLY A O 1
ATOM 1315 N N . GLN A 1 166 ? 12.687 9.265 11.338 1.00 89.19 166 GLN A N 1
ATOM 1316 C CA . GLN A 1 166 ? 11.544 8.674 12.045 1.00 89.19 166 GLN A CA 1
ATOM 1317 C C . GLN A 1 166 ? 11.522 7.154 11.869 1.00 89.19 166 GLN A C 1
ATOM 1319 O O . GLN A 1 166 ? 11.660 6.651 10.750 1.00 89.19 166 GLN A O 1
ATOM 1324 N N . GLN A 1 167 ? 11.299 6.438 12.973 1.00 90.19 167 GLN A N 1
ATOM 1325 C CA . GLN A 1 167 ? 11.078 4.995 12.966 1.00 90.19 167 GLN A CA 1
ATOM 1326 C C . GLN A 1 167 ? 9.658 4.680 12.501 1.00 90.19 167 GLN A C 1
ATOM 1328 O O . GLN A 1 167 ? 8.695 5.335 12.905 1.00 90.19 167 GLN A O 1
ATOM 1333 N N . ILE A 1 168 ? 9.536 3.674 11.641 1.00 87.75 168 ILE A N 1
ATOM 1334 C CA . ILE A 1 168 ? 8.260 3.151 11.165 1.00 87.75 168 ILE A CA 1
ATOM 1335 C C . ILE A 1 168 ? 8.240 1.630 11.257 1.00 87.75 168 ILE A C 1
ATOM 1337 O O . ILE A 1 168 ? 9.270 0.972 11.110 1.00 87.75 168 ILE A O 1
ATOM 1341 N N . GLN A 1 169 ? 7.038 1.087 11.414 1.00 88.38 169 GLN A N 1
ATOM 1342 C CA . GLN A 1 169 ? 6.771 -0.340 11.310 1.00 88.38 169 GLN A CA 1
ATOM 1343 C C . GLN A 1 169 ? 6.199 -0.653 9.925 1.00 88.38 169 GLN A C 1
ATOM 1345 O O . GLN A 1 169 ? 5.220 -0.048 9.479 1.00 88.38 169 GLN A O 1
ATOM 1350 N N . VAL A 1 170 ? 6.829 -1.593 9.223 1.00 88.69 170 VAL A N 1
ATOM 1351 C CA . VAL A 1 170 ? 6.370 -2.126 7.939 1.00 88.69 170 VAL A CA 1
ATOM 1352 C C . VAL A 1 170 ? 5.712 -3.481 8.198 1.00 88.69 170 VAL A C 1
ATOM 1354 O O . VAL A 1 170 ? 6.424 -4.475 8.339 1.00 88.69 170 VAL A O 1
ATOM 1357 N N . PRO A 1 171 ? 4.373 -3.562 8.258 1.00 86.31 171 PRO A N 1
ATOM 1358 C CA . PRO A 1 171 ? 3.689 -4.843 8.379 1.00 86.31 171 PRO A CA 1
ATOM 1359 C C . PRO A 1 171 ? 3.927 -5.693 7.128 1.00 86.31 171 PRO A C 1
ATOM 1361 O O . PRO A 1 171 ? 3.701 -5.221 6.007 1.00 86.31 171 PRO A O 1
ATOM 1364 N N . PHE A 1 172 ? 4.345 -6.944 7.305 1.00 86.12 172 PHE A N 1
ATOM 1365 C CA . PHE A 1 172 ? 4.638 -7.853 6.187 1.00 86.12 172 PHE A CA 1
ATOM 1366 C C . PHE A 1 172 ? 3.853 -9.168 6.245 1.00 86.12 172 PHE A C 1
ATOM 1368 O O . PHE A 1 172 ? 3.617 -9.778 5.202 1.00 86.12 172 PHE A O 1
ATOM 1375 N N . PHE A 1 173 ? 3.378 -9.571 7.427 1.00 80.69 173 PHE A N 1
ATOM 1376 C CA . PHE A 1 173 ? 2.584 -10.782 7.613 1.00 80.69 173 PHE A CA 1
ATOM 1377 C C . PHE A 1 173 ? 1.175 -10.463 8.145 1.00 80.69 173 PHE A C 1
ATOM 1379 O O . PHE A 1 173 ? 1.007 -9.517 8.913 1.00 80.69 173 PHE A O 1
ATOM 1386 N N . PRO A 1 174 ? 0.121 -11.204 7.750 1.00 71.94 174 PRO A N 1
ATOM 1387 C CA . PRO A 1 174 ? 0.019 -12.106 6.593 1.00 71.94 174 PRO A CA 1
ATOM 1388 C C . PRO A 1 174 ? -0.224 -11.358 5.259 1.00 71.94 174 PRO A C 1
ATOM 1390 O O . PRO A 1 174 ? -0.428 -11.978 4.210 1.00 71.94 174 PRO A O 1
ATOM 1393 N N . GLY A 1 175 ? -0.268 -10.021 5.287 1.00 78.44 175 GLY A N 1
ATOM 1394 C CA . GLY A 1 175 ? -0.797 -9.176 4.211 1.00 78.44 175 GLY A CA 1
ATOM 1395 C C . GLY A 1 175 ? 0.236 -8.396 3.389 1.00 78.44 175 GLY A C 1
ATOM 1396 O O . GLY A 1 175 ? 1.390 -8.774 3.257 1.00 78.44 175 GLY A O 1
ATOM 1397 N N . ASN A 1 176 ? -0.219 -7.290 2.788 1.00 85.75 176 ASN A N 1
ATOM 1398 C CA . ASN A 1 176 ? 0.608 -6.317 2.052 1.00 85.75 176 ASN A CA 1
ATOM 1399 C C . ASN A 1 176 ? 1.393 -6.888 0.864 1.00 85.75 176 ASN A C 1
ATOM 1401 O O . ASN A 1 176 ? 2.492 -6.441 0.545 1.00 85.75 176 ASN A O 1
ATOM 1405 N N . LYS A 1 177 ? 0.790 -7.861 0.178 1.00 92.12 177 LYS A N 1
ATOM 1406 C CA . LYS A 1 177 ? 1.334 -8.465 -1.044 1.00 92.12 177 LYS A CA 1
ATOM 1407 C C . LYS A 1 177 ? 0.701 -7.918 -2.326 1.00 92.12 177 LYS A C 1
ATOM 1409 O O . LYS A 1 177 ? 1.181 -8.232 -3.402 1.00 92.12 177 LYS A O 1
ATOM 1414 N N . PHE A 1 178 ? -0.358 -7.108 -2.238 1.00 94.19 178 PHE A N 1
ATOM 1415 C CA . PHE A 1 178 ? -1.053 -6.600 -3.425 1.00 94.19 178 PHE A CA 1
ATOM 1416 C C . PHE A 1 178 ? -0.183 -5.617 -4.212 1.00 94.19 178 PHE A C 1
ATOM 1418 O O . PHE A 1 178 ? 0.256 -4.588 -3.692 1.00 94.19 178 PHE A O 1
ATOM 1425 N N . VAL A 1 179 ? 0.005 -5.919 -5.490 1.00 96.62 179 VAL A N 1
ATOM 1426 C CA . VAL A 1 179 ? 0.817 -5.160 -6.431 1.00 96.62 179 VAL A CA 1
ATOM 1427 C C . VAL A 1 179 ? -0.067 -4.469 -7.466 1.00 96.62 179 VAL A C 1
ATOM 1429 O O . VAL A 1 179 ? -1.042 -5.017 -7.977 1.00 96.62 179 VAL A O 1
ATOM 1432 N N . ARG A 1 180 ? 0.318 -3.245 -7.813 1.00 97.38 180 ARG A N 1
ATOM 1433 C CA . ARG A 1 180 ? -0.291 -2.409 -8.849 1.00 97.38 180 ARG A CA 1
ATOM 1434 C C . ARG A 1 180 ? 0.755 -1.950 -9.854 1.00 97.38 180 ARG A C 1
ATOM 1436 O O . ARG A 1 180 ? 1.890 -1.673 -9.474 1.00 97.38 180 ARG A O 1
ATOM 1443 N N . ARG A 1 181 ? 0.368 -1.784 -11.113 1.00 98.00 181 ARG A N 1
ATOM 1444 C CA . ARG A 1 181 ? 1.165 -1.122 -12.148 1.00 98.00 181 ARG A CA 1
ATOM 1445 C C . ARG A 1 181 ? 0.778 0.350 -12.210 1.00 98.00 181 ARG A C 1
ATOM 1447 O O . ARG A 1 181 ? -0.403 0.655 -12.347 1.00 98.00 181 ARG A O 1
ATOM 1454 N N . VAL A 1 182 ? 1.747 1.257 -12.093 1.00 97.81 182 VAL A N 1
ATOM 1455 C CA . VAL A 1 182 ? 1.470 2.702 -11.996 1.00 97.81 182 VAL A CA 1
ATOM 1456 C C . VAL A 1 182 ? 2.066 3.460 -13.176 1.00 97.81 182 VAL A C 1
ATOM 1458 O O . VAL A 1 182 ? 3.282 3.496 -13.342 1.00 97.81 182 VAL A O 1
ATOM 1461 N N . PHE A 1 183 ? 1.209 4.124 -13.944 1.00 98.19 183 PHE A N 1
ATOM 1462 C CA . PHE A 1 183 ? 1.554 5.044 -15.025 1.00 98.19 183 PHE A CA 1
ATOM 1463 C C . PHE A 1 183 ? 1.405 6.494 -14.563 1.00 98.19 183 PHE A C 1
ATOM 1465 O O . PHE A 1 183 ? 0.611 6.789 -13.664 1.00 98.19 183 PHE A O 1
ATOM 1472 N N . SER A 1 184 ? 2.166 7.410 -15.158 1.00 97.00 184 SER A N 1
ATOM 1473 C CA . SER A 1 184 ? 2.183 8.821 -14.753 1.00 97.00 184 SER A CA 1
ATOM 1474 C C . SER A 1 184 ? 1.941 9.779 -15.916 1.00 97.00 184 SER A C 1
ATOM 1476 O O . SER A 1 184 ? 2.080 9.415 -17.083 1.00 97.00 184 SER A O 1
ATOM 1478 N N . ARG A 1 185 ? 1.587 11.029 -15.582 1.00 96.81 185 ARG A N 1
ATOM 1479 C CA . ARG A 1 185 ? 1.390 12.136 -16.535 1.00 96.81 185 ARG A CA 1
ATOM 1480 C C . ARG A 1 185 ? 0.394 11.793 -17.647 1.00 96.81 185 ARG A C 1
ATOM 1482 O O . ARG A 1 185 ? 0.617 12.118 -18.809 1.00 96.81 185 ARG A O 1
ATOM 1489 N N . SER A 1 186 ? -0.661 11.072 -17.283 1.00 96.62 186 SER A N 1
ATOM 1490 C CA . SER A 1 186 ? -1.713 10.601 -18.179 1.00 96.62 186 SER A CA 1
ATOM 1491 C C . SER A 1 186 ? -1.168 9.839 -19.401 1.00 96.62 186 SER A C 1
ATOM 1493 O O . SER A 1 186 ? -1.799 9.848 -20.454 1.00 96.62 186 SER A O 1
ATOM 1495 N N . ASN A 1 187 ? -0.018 9.161 -19.291 1.00 96.06 187 ASN A N 1
ATOM 1496 C CA . ASN A 1 187 ? 0.653 8.529 -20.428 1.00 96.06 187 ASN A CA 1
ATOM 1497 C C . ASN A 1 187 ? 1.044 7.070 -20.131 1.00 96.06 187 ASN A C 1
ATOM 1499 O O . ASN A 1 187 ? 1.793 6.783 -19.200 1.00 96.06 187 ASN A O 1
ATOM 1503 N N . TRP A 1 188 ? 0.577 6.145 -20.974 1.00 96.69 188 TRP A N 1
ATOM 1504 C CA . TRP A 1 188 ? 0.828 4.699 -20.867 1.00 96.69 188 TRP A CA 1
ATOM 1505 C C . TRP A 1 188 ? 2.265 4.266 -21.178 1.00 96.69 188 TRP A C 1
ATOM 1507 O O . TRP A 1 188 ? 2.610 3.097 -21.005 1.00 96.69 188 TRP A O 1
ATOM 1517 N N . ASN A 1 189 ? 3.098 5.185 -21.653 1.00 95.75 189 ASN A N 1
ATOM 1518 C CA . ASN A 1 189 ? 4.509 4.952 -21.951 1.00 95.75 189 ASN A CA 1
ATOM 1519 C C . ASN A 1 189 ? 5.427 5.612 -20.911 1.00 95.75 189 ASN A C 1
ATOM 1521 O O . ASN A 1 189 ? 6.645 5.534 -21.031 1.00 95.75 189 ASN A O 1
ATOM 1525 N N . LEU A 1 190 ? 4.859 6.262 -19.887 1.00 95.19 190 LEU A N 1
ATOM 1526 C CA . LEU A 1 190 ? 5.612 6.867 -18.794 1.00 95.19 190 LEU A CA 1
ATOM 1527 C C . LEU A 1 190 ? 5.383 6.096 -17.495 1.00 95.19 190 LEU A C 1
ATOM 1529 O O . LEU A 1 190 ? 4.250 5.857 -17.072 1.00 95.19 190 LEU A O 1
ATOM 1533 N N . ASN A 1 191 ? 6.492 5.757 -16.835 1.00 94.94 191 ASN A N 1
ATOM 1534 C CA . ASN A 1 191 ? 6.526 4.859 -15.683 1.00 94.94 191 ASN A CA 1
ATOM 1535 C C . ASN A 1 191 ? 6.061 3.436 -16.064 1.00 94.94 191 ASN A C 1
ATOM 1537 O O . ASN A 1 191 ? 6.609 2.854 -16.994 1.00 94.94 191 ASN A O 1
ATOM 1541 N N . GLY A 1 192 ? 5.101 2.847 -15.353 1.00 95.12 192 GLY A N 1
ATOM 1542 C CA . GLY A 1 192 ? 4.609 1.494 -15.605 1.00 95.12 192 GLY A CA 1
ATOM 1543 C C . GLY A 1 192 ? 5.289 0.410 -14.770 1.00 95.12 192 GLY A C 1
ATOM 1544 O O . GLY A 1 192 ? 5.118 -0.769 -15.086 1.00 95.12 192 GLY A O 1
ATOM 1545 N N . ARG A 1 193 ? 6.031 0.780 -13.715 1.00 94.88 193 ARG A N 1
ATOM 1546 C CA . ARG A 1 193 ? 6.587 -0.171 -12.739 1.00 94.88 193 ARG A CA 1
ATOM 1547 C C . ARG A 1 193 ? 5.503 -0.739 -11.823 1.00 94.88 193 ARG A C 1
ATOM 1549 O O . ARG A 1 193 ? 4.430 -0.154 -11.646 1.00 94.88 193 ARG A O 1
ATOM 1556 N N . PHE A 1 194 ? 5.817 -1.887 -11.235 1.00 97.00 194 PHE A N 1
ATOM 1557 C CA . PHE A 1 194 ? 5.008 -2.542 -10.216 1.00 97.00 194 PHE A CA 1
ATOM 1558 C C . PHE A 1 194 ? 5.320 -1.977 -8.831 1.00 97.00 194 PHE A C 1
ATOM 1560 O O . PHE A 1 194 ? 6.484 -1.816 -8.469 1.00 97.00 194 PHE A O 1
ATOM 1567 N N . TYR A 1 195 ? 4.280 -1.706 -8.047 1.00 95.94 195 TYR A N 1
ATOM 1568 C CA . TYR A 1 195 ? 4.366 -1.136 -6.707 1.00 95.94 195 TYR A CA 1
ATOM 1569 C C . TYR A 1 195 ? 3.417 -1.833 -5.732 1.00 95.94 195 TYR A C 1
ATOM 1571 O O . TYR A 1 195 ? 2.302 -2.171 -6.119 1.00 95.94 195 TYR A O 1
ATOM 1579 N N . GLY A 1 196 ? 3.788 -1.941 -4.456 1.00 92.88 196 GLY A N 1
ATOM 1580 C CA . GLY A 1 196 ? 2.848 -2.221 -3.358 1.00 92.88 196 GLY A CA 1
ATOM 1581 C C . GLY A 1 196 ? 3.224 -3.375 -2.434 1.00 92.88 196 GLY A C 1
ATOM 1582 O O . GLY A 1 196 ? 2.875 -3.319 -1.257 1.00 92.88 196 GLY A O 1
ATOM 1583 N N . GLY A 1 197 ? 3.967 -4.366 -2.928 1.00 94.00 197 GLY A N 1
ATOM 1584 C CA . GLY A 1 197 ? 4.454 -5.468 -2.100 1.00 94.00 197 GLY A CA 1
ATOM 1585 C C . GLY A 1 197 ? 5.361 -4.970 -0.974 1.00 94.00 197 GLY A C 1
ATOM 1586 O O . GLY A 1 197 ? 6.214 -4.107 -1.199 1.00 94.00 197 GLY A O 1
ATOM 1587 N N . TRP A 1 198 ? 5.193 -5.511 0.233 1.00 93.31 198 TRP A N 1
ATOM 1588 C CA . TRP A 1 198 ? 5.968 -5.125 1.418 1.00 93.31 198 TRP A CA 1
ATOM 1589 C C . TRP A 1 198 ? 7.482 -5.260 1.210 1.00 93.31 198 TRP A C 1
ATOM 1591 O O . TRP A 1 198 ? 8.242 -4.453 1.739 1.00 93.31 198 TRP A O 1
ATOM 1601 N N . TRP A 1 199 ? 7.925 -6.202 0.368 1.00 93.75 199 TRP A N 1
ATOM 1602 C CA . TRP A 1 199 ? 9.340 -6.408 0.043 1.00 93.75 199 TRP A CA 1
ATOM 1603 C C . TRP A 1 199 ? 9.990 -5.184 -0.615 1.00 93.75 199 TRP A C 1
ATOM 1605 O O . TRP A 1 199 ? 11.199 -5.013 -0.538 1.00 93.75 199 TRP A O 1
ATOM 1615 N N . GLN A 1 200 ? 9.209 -4.288 -1.229 1.00 93.25 200 GLN A N 1
ATOM 1616 C CA . GLN A 1 200 ? 9.717 -3.027 -1.784 1.00 93.25 200 GLN A CA 1
ATOM 1617 C C . GLN A 1 200 ? 10.014 -1.968 -0.714 1.00 93.25 200 GLN A C 1
ATOM 1619 O O . GLN A 1 200 ? 10.572 -0.919 -1.026 1.00 93.25 200 GLN A O 1
ATOM 1624 N N . GLN A 1 201 ? 9.593 -2.205 0.529 1.00 91.25 201 GLN A N 1
ATOM 1625 C CA . GLN A 1 201 ? 9.698 -1.257 1.636 1.00 91.25 201 GLN A CA 1
ATOM 1626 C C . GLN A 1 201 ? 10.792 -1.635 2.638 1.00 91.25 201 GLN A C 1
ATOM 1628 O O . GLN A 1 201 ? 10.905 -0.973 3.667 1.00 91.25 201 GLN A O 1
ATOM 1633 N N . ILE A 1 202 ? 11.579 -2.674 2.361 1.00 91.25 202 ILE A N 1
ATOM 1634 C CA . ILE A 1 202 ? 12.598 -3.204 3.272 1.00 91.25 202 ILE A CA 1
ATOM 1635 C C . ILE A 1 202 ? 13.993 -3.148 2.642 1.00 91.25 202 ILE A C 1
ATOM 1637 O O . ILE A 1 202 ? 14.145 -3.079 1.420 1.00 91.25 202 ILE A O 1
ATOM 1641 N N . GLY A 1 203 ? 15.017 -3.158 3.497 1.00 89.31 203 GLY A N 1
ATOM 1642 C CA . GLY A 1 203 ? 16.418 -3.097 3.084 1.00 89.31 203 GLY A CA 1
ATOM 1643 C C . GLY A 1 203 ? 16.882 -4.347 2.336 1.00 89.31 203 GLY A C 1
ATOM 1644 O O . GLY A 1 203 ? 16.278 -5.415 2.439 1.00 89.31 203 GLY A O 1
ATOM 1645 N N . GLU A 1 204 ? 17.977 -4.215 1.588 1.00 89.94 204 GLU A N 1
ATOM 1646 C CA . GLU A 1 204 ? 18.545 -5.318 0.802 1.00 89.94 204 GLU A CA 1
ATOM 1647 C C . GLU A 1 204 ? 18.891 -6.557 1.640 1.00 89.94 204 GLU A C 1
ATOM 1649 O O . GLU A 1 204 ? 18.629 -7.674 1.205 1.00 89.94 204 GLU A O 1
ATOM 1654 N N . ASP A 1 205 ? 19.392 -6.376 2.862 1.00 91.19 205 ASP A N 1
ATOM 1655 C CA . ASP A 1 205 ? 19.802 -7.490 3.723 1.00 91.19 205 ASP A CA 1
ATOM 1656 C C . ASP A 1 205 ? 18.626 -8.348 4.181 1.00 91.19 205 ASP A C 1
ATOM 1658 O O . ASP A 1 205 ? 18.776 -9.554 4.371 1.00 91.19 205 ASP A O 1
ATOM 1662 N N . LEU A 1 206 ? 17.447 -7.741 4.326 1.00 93.19 206 LEU A N 1
ATOM 1663 C CA . LEU A 1 206 ? 16.214 -8.467 4.612 1.00 93.19 206 LEU A CA 1
ATOM 1664 C C . LEU A 1 206 ? 15.638 -9.089 3.340 1.00 93.19 206 LEU A C 1
ATOM 1666 O O . LEU A 1 206 ? 15.166 -10.222 3.387 1.00 93.19 206 LEU A O 1
ATOM 1670 N N . ARG A 1 207 ? 15.723 -8.404 2.188 1.00 92.81 207 ARG A N 1
ATOM 1671 C CA . ARG A 1 207 ? 15.225 -8.941 0.908 1.00 92.81 207 ARG A CA 1
ATOM 1672 C C . ARG A 1 207 ? 15.901 -10.260 0.533 1.00 92.81 207 ARG A C 1
ATOM 1674 O O . ARG A 1 207 ? 15.213 -11.186 0.117 1.00 92.81 207 ARG A O 1
ATOM 1681 N N . LYS A 1 208 ? 17.210 -10.379 0.778 1.00 92.88 208 LYS A N 1
ATOM 1682 C CA . LYS A 1 208 ? 17.996 -11.610 0.557 1.00 92.88 208 LYS A CA 1
ATOM 1683 C C . LYS A 1 208 ? 17.553 -12.795 1.431 1.00 92.88 208 LYS A C 1
ATOM 1685 O O . LYS A 1 208 ? 17.939 -13.924 1.157 1.00 92.88 208 LYS A O 1
ATOM 1690 N N . LYS A 1 209 ? 16.780 -12.545 2.492 1.00 94.25 209 LYS A N 1
ATOM 1691 C CA . LYS A 1 209 ? 16.330 -13.547 3.471 1.00 94.25 209 LYS A CA 1
ATOM 1692 C C . LYS A 1 209 ? 14.846 -13.887 3.335 1.00 94.25 209 LYS A C 1
ATOM 1694 O O . LYS A 1 209 ? 14.308 -14.566 4.205 1.00 94.25 209 LYS A O 1
ATOM 1699 N N . ILE A 1 210 ? 14.175 -13.393 2.293 1.00 94.38 210 ILE A N 1
ATOM 1700 C CA . ILE A 1 210 ? 12.772 -13.720 2.032 1.00 94.38 210 ILE A CA 1
ATOM 1701 C C . ILE A 1 210 ? 12.672 -15.201 1.680 1.00 94.38 210 ILE A C 1
ATOM 1703 O O . ILE A 1 210 ? 13.428 -15.701 0.842 1.00 94.38 210 ILE A O 1
ATOM 1707 N N . HIS A 1 211 ? 11.722 -15.886 2.301 1.00 95.31 211 HIS A N 1
ATOM 1708 C CA . HIS A 1 211 ? 11.346 -17.244 1.949 1.00 95.31 211 HIS A CA 1
ATOM 1709 C C . HIS A 1 211 ? 10.046 -17.233 1.131 1.00 95.31 211 HIS A C 1
ATOM 1711 O O . HIS A 1 211 ? 9.184 -16.363 1.282 1.00 95.31 211 HIS A O 1
ATOM 1717 N N . ILE A 1 212 ? 9.932 -18.193 0.212 1.00 95.19 212 ILE A N 1
ATOM 1718 C CA . ILE A 1 212 ? 8.714 -18.460 -0.557 1.00 95.19 212 ILE A CA 1
ATOM 1719 C C . ILE A 1 212 ? 8.264 -19.868 -0.196 1.00 95.19 212 ILE A C 1
ATOM 1721 O O . ILE A 1 212 ? 8.968 -20.839 -0.466 1.00 95.19 212 ILE A O 1
ATOM 1725 N N . ASN A 1 213 ? 7.084 -19.980 0.411 1.00 94.69 213 ASN A N 1
ATOM 1726 C CA . ASN A 1 213 ? 6.519 -21.238 0.899 1.00 94.69 213 ASN A CA 1
ATOM 1727 C C . ASN A 1 213 ? 7.489 -22.002 1.818 1.00 94.69 213 ASN A C 1
ATOM 1729 O O . ASN A 1 213 ? 7.617 -23.218 1.717 1.00 94.69 213 ASN A O 1
ATOM 1733 N N . GLY A 1 214 ? 8.200 -21.273 2.685 1.00 94.19 214 GLY A N 1
ATOM 1734 C CA . GLY A 1 214 ? 9.184 -21.826 3.619 1.00 94.19 214 GLY A CA 1
ATOM 1735 C C . GLY A 1 214 ? 10.561 -22.108 3.012 1.00 94.19 214 GLY A C 1
ATOM 1736 O O . GLY A 1 214 ? 11.501 -22.381 3.757 1.00 94.19 214 GLY A O 1
ATOM 1737 N N . PHE A 1 215 ? 10.730 -21.987 1.693 1.00 96.38 215 PHE A N 1
ATOM 1738 C CA . PHE A 1 215 ? 12.010 -22.231 1.031 1.00 96.38 215 PHE A CA 1
ATOM 1739 C C . PHE A 1 215 ? 12.817 -20.938 0.863 1.00 96.38 215 PHE A C 1
ATOM 1741 O O . PHE A 1 215 ? 12.244 -19.918 0.465 1.00 96.38 215 PHE A O 1
ATOM 1748 N N . PRO A 1 216 ? 14.139 -20.966 1.116 1.00 95.19 216 PRO A N 1
ATOM 1749 C CA . PRO A 1 216 ? 14.999 -19.805 0.923 1.00 95.19 216 PRO A CA 1
ATOM 1750 C C . PRO A 1 216 ? 15.045 -19.395 -0.550 1.00 95.19 216 PRO A C 1
ATOM 1752 O O . PRO A 1 216 ? 14.947 -20.228 -1.455 1.00 95.19 216 PRO A O 1
ATOM 1755 N N . THR A 1 217 ? 15.229 -18.100 -0.792 1.00 94.12 217 THR A N 1
ATOM 1756 C CA . THR A 1 217 ? 15.343 -17.544 -2.143 1.00 94.12 217 THR A CA 1
ATOM 1757 C C . THR A 1 217 ? 16.771 -17.116 -2.465 1.00 94.12 217 THR A C 1
ATOM 1759 O O . THR A 1 217 ? 17.600 -16.903 -1.584 1.00 94.12 217 THR A O 1
ATOM 1762 N N . VAL A 1 218 ? 17.065 -16.995 -3.761 1.00 90.44 218 VAL A N 1
ATOM 1763 C CA . VAL A 1 218 ? 18.300 -16.384 -4.265 1.00 90.44 218 VAL A CA 1
ATOM 1764 C C . VAL A 1 218 ? 17.908 -15.230 -5.178 1.00 90.44 218 VAL A C 1
ATOM 1766 O O . VAL A 1 218 ? 17.207 -15.430 -6.171 1.00 90.44 218 VAL A O 1
ATOM 1769 N N . GLU A 1 219 ? 18.370 -14.023 -4.860 1.00 84.94 219 GLU A N 1
ATOM 1770 C CA . GLU A 1 219 ? 18.184 -12.845 -5.708 1.00 84.94 219 GLU A CA 1
ATOM 1771 C C . GLU A 1 219 ? 19.247 -12.847 -6.816 1.00 84.94 219 GLU A C 1
ATOM 1773 O O . GLU A 1 219 ? 20.446 -12.749 -6.552 1.00 84.94 219 GLU A O 1
ATOM 1778 N N . ARG A 1 220 ? 18.813 -12.984 -8.074 1.00 84.44 220 ARG A N 1
ATOM 1779 C CA . ARG A 1 220 ? 19.681 -12.805 -9.245 1.00 84.44 220 ARG A CA 1
ATOM 1780 C C . ARG A 1 220 ? 19.484 -11.403 -9.800 1.00 84.44 220 ARG A C 1
ATOM 1782 O O . ARG A 1 220 ? 18.512 -11.157 -10.510 1.00 84.44 220 ARG A O 1
ATOM 1789 N N . ASP A 1 221 ? 20.413 -10.509 -9.479 1.00 81.75 221 ASP A N 1
ATOM 1790 C CA . ASP A 1 221 ? 20.455 -9.165 -10.049 1.00 81.75 221 ASP A CA 1
ATOM 1791 C C . ASP A 1 221 ? 21.357 -9.124 -11.291 1.00 81.75 221 ASP A C 1
ATOM 1793 O O . ASP A 1 221 ? 22.473 -9.654 -11.300 1.00 81.75 221 ASP A O 1
ATOM 1797 N N . PHE A 1 222 ? 20.862 -8.501 -12.358 1.00 85.31 222 PHE A N 1
ATOM 1798 C CA . PHE A 1 222 ? 21.576 -8.383 -13.624 1.00 85.31 222 PHE A CA 1
ATOM 1799 C C . PHE A 1 222 ? 22.225 -7.007 -13.714 1.00 85.31 222 PHE A C 1
ATOM 1801 O O . PHE A 1 222 ? 21.548 -5.979 -13.808 1.00 85.31 222 PHE A O 1
ATOM 1808 N N . LYS A 1 223 ? 23.561 -6.992 -13.750 1.00 85.69 223 LYS A N 1
ATOM 1809 C CA . LYS A 1 223 ? 24.343 -5.758 -13.858 1.00 85.69 223 LYS A CA 1
ATOM 1810 C C . LYS A 1 223 ? 23.905 -4.943 -15.074 1.00 85.69 223 LYS A C 1
ATOM 1812 O O . LYS A 1 223 ? 23.941 -5.429 -16.203 1.00 85.69 223 LYS A O 1
ATOM 1817 N N . ALA A 1 224 ? 23.512 -3.695 -14.826 1.00 88.06 224 ALA A N 1
ATOM 1818 C CA . ALA A 1 224 ? 23.139 -2.728 -15.854 1.00 88.06 224 ALA A CA 1
ATOM 1819 C C . ALA A 1 224 ? 22.137 -3.254 -16.898 1.00 88.06 224 ALA A C 1
ATOM 1821 O O . ALA A 1 224 ? 22.268 -2.962 -18.089 1.00 88.06 224 ALA A O 1
ATOM 1822 N N . LEU A 1 225 ? 21.140 -4.032 -16.457 1.00 89.88 225 LEU A N 1
ATOM 1823 C CA . LEU A 1 225 ? 20.186 -4.720 -17.333 1.00 89.88 225 LEU A CA 1
ATOM 1824 C C . LEU A 1 225 ? 19.595 -3.808 -18.418 1.00 89.88 225 LEU A C 1
ATOM 1826 O O . LEU A 1 225 ? 19.654 -4.140 -19.596 1.00 89.88 225 LEU A O 1
ATOM 1830 N N . HIS A 1 226 ? 19.054 -2.648 -18.036 1.00 88.81 226 HIS A N 1
ATOM 1831 C CA . HIS A 1 226 ? 18.361 -1.770 -18.983 1.00 88.81 226 HIS A CA 1
ATOM 1832 C C . HIS A 1 226 ? 19.285 -1.195 -20.061 1.00 88.81 226 HIS A C 1
ATOM 1834 O O . HIS A 1 226 ? 18.885 -1.137 -21.220 1.00 88.81 226 HIS A O 1
ATOM 1840 N N . ILE A 1 227 ? 20.506 -0.783 -19.700 1.00 90.31 227 ILE A N 1
ATOM 1841 C CA . ILE A 1 227 ? 21.448 -0.228 -20.680 1.00 90.31 227 ILE A CA 1
ATOM 1842 C C . ILE A 1 227 ? 21.927 -1.339 -21.611 1.00 90.31 227 ILE A C 1
ATOM 1844 O O . ILE A 1 227 ? 21.919 -1.152 -22.821 1.00 90.31 227 ILE A O 1
ATOM 1848 N N . ASN A 1 228 ? 22.252 -2.515 -21.069 1.00 92.31 228 ASN A N 1
ATOM 1849 C CA . ASN A 1 228 ? 22.633 -3.663 -21.887 1.00 92.31 228 ASN A CA 1
ATOM 1850 C C . ASN A 1 228 ? 21.535 -4.047 -22.887 1.00 92.31 228 ASN A C 1
ATOM 1852 O O . ASN A 1 228 ? 21.834 -4.237 -24.062 1.00 92.31 228 ASN A O 1
ATOM 1856 N N . LEU A 1 229 ? 20.270 -4.112 -22.455 1.00 92.62 229 LEU A N 1
ATOM 1857 C CA . LEU A 1 229 ? 19.145 -4.392 -23.352 1.00 92.62 229 LEU A CA 1
ATOM 1858 C C . LEU A 1 229 ? 19.030 -3.339 -24.460 1.00 92.62 229 LEU A C 1
ATOM 1860 O O . LEU A 1 229 ? 18.965 -3.700 -25.631 1.00 92.62 229 LEU A O 1
ATOM 1864 N N . LEU A 1 230 ? 19.076 -2.051 -24.108 1.00 93.31 230 LEU A N 1
ATOM 1865 C CA . LEU A 1 230 ? 18.983 -0.963 -25.083 1.00 93.31 230 LEU A CA 1
ATOM 1866 C C . LEU A 1 230 ? 20.137 -0.989 -26.094 1.00 93.31 230 LEU A C 1
ATOM 1868 O O . LEU A 1 230 ? 19.921 -0.784 -27.286 1.00 93.31 230 LEU A O 1
ATOM 1872 N N . SER A 1 231 ? 21.364 -1.235 -25.637 1.00 92.88 231 SER A N 1
ATOM 1873 C CA . SER A 1 231 ? 22.524 -1.338 -26.522 1.00 92.88 231 SER A CA 1
ATOM 1874 C C . SER A 1 231 ? 22.394 -2.527 -27.470 1.00 92.88 231 SER A C 1
ATOM 1876 O O . SER A 1 231 ? 22.610 -2.365 -28.670 1.00 92.88 231 SER A O 1
ATOM 1878 N N . LEU A 1 232 ? 21.951 -3.686 -26.972 1.00 94.12 232 LEU A N 1
ATOM 1879 C CA . LEU A 1 232 ? 21.725 -4.875 -27.796 1.00 94.12 232 LEU A CA 1
ATOM 1880 C C . LEU A 1 232 ? 20.613 -4.665 -28.833 1.00 94.12 232 LEU A C 1
ATOM 1882 O O . LEU A 1 232 ? 20.777 -5.089 -29.974 1.00 94.12 232 LEU A O 1
ATOM 1886 N N . GLU A 1 233 ? 19.533 -3.952 -28.495 1.00 94.50 233 GLU A N 1
ATOM 1887 C CA . GLU A 1 233 ? 18.497 -3.545 -29.465 1.00 94.50 233 GLU A CA 1
ATOM 1888 C C . GLU A 1 233 ? 19.057 -2.661 -30.591 1.00 94.50 233 GLU A C 1
ATOM 1890 O O . GLU A 1 233 ? 18.518 -2.629 -31.697 1.00 94.50 233 GLU A O 1
ATOM 1895 N N . ARG A 1 234 ? 20.162 -1.953 -30.333 1.00 95.19 234 ARG A N 1
ATOM 1896 C CA . ARG A 1 234 ? 20.905 -1.166 -31.327 1.00 95.19 234 ARG A CA 1
ATOM 1897 C C . ARG A 1 234 ? 22.036 -1.948 -32.001 1.00 95.19 234 ARG A C 1
ATOM 1899 O O . ARG A 1 234 ? 22.786 -1.358 -32.772 1.00 95.19 234 ARG A O 1
ATOM 1906 N N . GLY A 1 235 ? 22.170 -3.246 -31.725 1.00 95.75 235 GLY A N 1
ATOM 1907 C CA . GLY A 1 235 ? 23.241 -4.094 -32.252 1.00 95.75 235 GLY A CA 1
ATOM 1908 C C . GLY A 1 235 ? 24.613 -3.835 -31.621 1.00 95.75 235 GLY A C 1
ATOM 1909 O O . GLY A 1 235 ? 25.625 -4.280 -32.156 1.00 95.75 235 GLY A O 1
ATOM 1910 N N . VAL A 1 236 ? 24.666 -3.120 -30.495 1.00 94.44 236 VAL A N 1
ATOM 1911 C CA . VAL A 1 236 ? 25.901 -2.769 -29.788 1.00 94.44 236 VAL A CA 1
ATOM 1912 C C . VAL A 1 236 ? 26.030 -3.629 -28.537 1.00 94.44 236 VAL A C 1
ATOM 1914 O O . VAL A 1 236 ? 25.168 -3.615 -27.660 1.00 94.44 236 VAL A O 1
ATOM 1917 N N . ARG A 1 237 ? 27.139 -4.357 -28.415 1.00 92.38 237 ARG A N 1
ATOM 1918 C CA . ARG A 1 237 ? 27.499 -5.031 -27.167 1.00 92.38 237 ARG A CA 1
ATOM 1919 C C . ARG A 1 237 ? 28.369 -4.098 -26.337 1.00 92.38 237 ARG A C 1
ATOM 1921 O O . ARG A 1 237 ? 29.425 -3.679 -26.794 1.00 92.38 237 ARG A O 1
ATOM 1928 N N . LEU A 1 238 ? 27.919 -3.785 -25.128 1.00 89.50 238 LEU A N 1
ATOM 1929 C CA . LEU A 1 238 ? 28.728 -3.038 -24.174 1.00 89.50 238 LEU A CA 1
ATOM 1930 C C . LEU A 1 238 ? 29.770 -3.964 -23.548 1.00 89.50 238 LEU A C 1
ATOM 1932 O O . LEU A 1 238 ? 29.457 -5.094 -23.162 1.00 89.50 238 LEU A O 1
ATOM 1936 N N . GLU A 1 239 ? 30.998 -3.472 -23.444 1.00 88.88 239 GLU A N 1
ATOM 1937 C CA . GLU A 1 239 ? 32.067 -4.121 -22.694 1.00 88.88 239 GLU A CA 1
ATOM 1938 C C . GLU A 1 239 ? 32.279 -3.388 -21.368 1.00 88.88 239 GLU A C 1
ATOM 1940 O O . GLU A 1 239 ? 32.220 -2.162 -21.306 1.00 88.88 239 GLU A O 1
ATOM 1945 N N . GLY A 1 240 ? 32.516 -4.144 -20.296 1.00 86.06 240 GLY A N 1
ATOM 1946 C CA . GLY A 1 240 ? 32.703 -3.577 -18.961 1.00 86.06 240 GLY A CA 1
ATOM 1947 C C . GLY A 1 240 ? 31.408 -3.091 -18.299 1.00 86.06 240 GLY A C 1
ATOM 1948 O O . GLY A 1 240 ? 30.315 -3.595 -18.561 1.00 86.06 240 GLY A O 1
ATOM 1949 N N . ASP A 1 241 ? 31.551 -2.158 -17.358 1.00 86.50 241 ASP A N 1
ATOM 1950 C CA . ASP A 1 241 ? 30.436 -1.566 -16.619 1.00 86.50 241 ASP A CA 1
ATOM 1951 C C . ASP A 1 241 ? 29.980 -0.275 -17.318 1.00 86.50 241 ASP A C 1
ATOM 1953 O O . ASP A 1 241 ? 30.743 0.687 -17.356 1.00 86.50 241 ASP A O 1
ATOM 1957 N N . PRO A 1 242 ? 28.750 -0.203 -17.853 1.00 86.25 242 PRO A N 1
ATOM 1958 C CA . PRO A 1 242 ? 28.300 0.972 -18.598 1.00 86.25 242 PRO A CA 1
ATOM 1959 C C . PRO A 1 242 ? 28.042 2.205 -17.725 1.00 86.25 242 PRO A C 1
ATOM 1961 O O . PRO A 1 242 ? 27.765 3.275 -18.259 1.00 86.25 242 PRO A O 1
ATOM 1964 N N . TYR A 1 243 ? 28.099 2.067 -16.399 1.00 83.88 243 TYR A N 1
ATOM 1965 C CA . TYR A 1 243 ? 28.036 3.192 -15.462 1.00 83.88 243 TYR A CA 1
ATOM 1966 C C . TYR A 1 243 ? 29.420 3.656 -15.004 1.00 83.88 243 TYR A C 1
ATOM 1968 O O . TYR A 1 243 ? 29.527 4.432 -14.052 1.00 83.88 243 TYR A O 1
ATOM 1976 N N . ASP A 1 244 ? 30.481 3.137 -15.615 1.00 83.12 244 ASP A N 1
ATOM 1977 C CA . ASP A 1 244 ? 31.838 3.529 -15.289 1.00 83.12 244 ASP A CA 1
ATOM 1978 C C . ASP A 1 244 ? 32.173 4.897 -15.890 1.00 83.12 244 ASP A C 1
ATOM 1980 O O . ASP A 1 244 ? 32.440 5.029 -17.083 1.00 83.12 244 ASP A O 1
ATOM 1984 N N . LEU A 1 245 ? 32.150 5.925 -15.044 1.00 79.12 245 LEU A N 1
ATOM 1985 C CA . LEU A 1 245 ? 32.706 7.233 -15.365 1.00 79.12 245 LEU A CA 1
ATOM 1986 C C . LEU A 1 245 ? 34.194 7.179 -15.016 1.00 79.12 245 LEU A C 1
ATOM 1988 O O . LEU A 1 245 ? 34.550 7.027 -13.847 1.00 79.12 245 LEU A O 1
ATOM 1992 N N . THR A 1 246 ? 35.060 7.239 -16.028 1.00 76.38 246 THR A N 1
ATOM 1993 C CA . THR A 1 246 ? 36.519 7.232 -15.851 1.00 76.38 246 THR A CA 1
ATOM 1994 C C . THR A 1 246 ? 36.971 8.308 -14.859 1.00 76.38 246 THR A C 1
ATOM 1996 O O . THR A 1 246 ? 36.339 9.362 -14.746 1.00 76.38 246 THR A O 1
ATOM 1999 N N . ASP A 1 247 ? 38.085 8.067 -14.159 1.00 72.25 247 ASP A N 1
ATOM 2000 C CA . ASP A 1 247 ? 38.652 9.039 -13.216 1.00 72.25 247 ASP A CA 1
ATOM 2001 C C . ASP A 1 247 ? 38.808 10.427 -13.861 1.00 72.25 247 ASP A C 1
ATOM 2003 O O . ASP A 1 247 ? 39.257 10.555 -15.000 1.00 72.25 247 ASP A O 1
ATOM 2007 N N . GLY A 1 248 ? 38.415 11.469 -13.122 1.00 70.12 248 GLY A N 1
ATOM 2008 C CA . GLY A 1 248 ? 38.506 12.859 -13.577 1.00 70.12 248 GLY A CA 1
ATOM 2009 C C . GLY A 1 248 ? 37.395 13.343 -14.515 1.00 70.12 248 GLY A C 1
ATOM 2010 O O . GLY A 1 248 ? 37.482 14.477 -14.975 1.00 70.12 248 GLY A O 1
ATOM 2011 N N . PHE A 1 249 ? 36.342 12.556 -14.783 1.00 81.31 249 PHE A N 1
ATOM 2012 C CA . PHE A 1 249 ? 35.199 13.054 -15.568 1.00 81.31 249 PHE A CA 1
ATOM 2013 C C . PHE A 1 249 ? 34.488 14.241 -14.886 1.00 81.31 249 PHE A C 1
ATOM 2015 O O . PHE A 1 249 ? 34.058 15.171 -15.567 1.00 81.31 249 PHE A O 1
ATOM 2022 N N . LEU A 1 250 ? 34.430 14.259 -13.549 1.00 81.25 250 LEU A N 1
ATOM 2023 C CA . LEU A 1 250 ? 34.120 15.458 -12.763 1.00 81.25 250 LEU A CA 1
ATOM 2024 C C . LEU A 1 250 ? 35.349 15.879 -11.953 1.00 81.25 250 LEU A C 1
ATOM 2026 O O . LEU A 1 250 ? 35.892 15.090 -11.176 1.00 81.25 250 LEU A O 1
ATOM 2030 N N . GLU A 1 251 ? 35.770 17.132 -12.116 1.00 83.94 251 GLU A N 1
ATOM 2031 C CA . GLU A 1 251 ? 36.901 17.694 -11.378 1.00 83.94 251 GLU A CA 1
ATOM 2032 C C . GLU A 1 251 ? 36.616 17.701 -9.867 1.00 83.94 251 GLU A C 1
ATOM 2034 O O . GLU A 1 251 ? 35.541 18.101 -9.419 1.00 83.94 251 GLU A O 1
ATOM 2039 N N . GLY A 1 252 ? 37.576 17.223 -9.072 1.00 83.38 252 GLY A N 1
ATOM 2040 C CA . GLY A 1 252 ? 37.466 17.176 -7.610 1.00 83.38 252 GLY A CA 1
ATOM 2041 C C . GLY A 1 252 ? 36.551 16.081 -7.045 1.00 83.38 252 GLY A C 1
ATOM 2042 O O . GLY A 1 252 ? 36.329 16.062 -5.836 1.00 83.38 252 GLY A O 1
ATOM 2043 N N . VAL A 1 253 ? 36.036 15.164 -7.873 1.00 83.88 253 VAL A N 1
ATOM 2044 C CA . VAL A 1 253 ? 35.127 14.088 -7.443 1.00 83.88 253 VAL A CA 1
ATOM 2045 C C . VAL A 1 253 ? 35.726 12.722 -7.775 1.00 83.88 253 VAL A C 1
ATOM 2047 O O . VAL A 1 253 ? 36.039 12.428 -8.928 1.00 83.88 253 VAL A O 1
ATOM 2050 N N . ASP A 1 254 ? 35.854 11.849 -6.775 1.00 84.69 254 ASP A N 1
ATOM 2051 C CA . ASP A 1 254 ? 36.358 10.489 -6.994 1.00 84.69 254 ASP A CA 1
ATOM 2052 C C . ASP A 1 254 ? 35.363 9.617 -7.786 1.00 84.69 254 ASP A C 1
ATOM 2054 O O . ASP A 1 254 ? 34.152 9.855 -7.788 1.00 84.69 254 ASP A O 1
ATOM 2058 N N . ARG A 1 255 ? 35.853 8.557 -8.437 1.00 81.06 255 ARG A N 1
ATOM 2059 C CA . ARG A 1 255 ? 35.040 7.635 -9.253 1.00 81.06 255 ARG A CA 1
ATOM 2060 C C . ARG A 1 255 ? 33.801 7.078 -8.545 1.00 81.06 255 ARG A C 1
ATOM 2062 O O . ARG A 1 255 ? 32.753 6.895 -9.166 1.00 81.06 255 ARG A O 1
ATOM 2069 N N . LYS A 1 256 ? 33.879 6.812 -7.235 1.00 80.75 256 LYS A N 1
ATOM 2070 C CA . LYS A 1 256 ? 32.759 6.262 -6.451 1.00 80.75 256 LYS A CA 1
ATOM 2071 C C . LYS A 1 256 ? 31.691 7.319 -6.190 1.00 80.75 256 LYS A C 1
ATOM 2073 O O . LYS A 1 256 ? 30.506 6.991 -6.147 1.00 80.75 256 LYS A O 1
ATOM 2078 N N . GLN A 1 257 ? 32.091 8.565 -5.971 1.00 81.06 257 GLN A N 1
ATOM 2079 C CA . GLN A 1 257 ? 31.191 9.700 -5.818 1.00 81.06 257 GLN A CA 1
ATOM 2080 C C . GLN A 1 257 ? 30.553 10.081 -7.153 1.00 81.06 257 GLN A C 1
ATOM 2082 O O . GLN A 1 257 ? 29.342 10.283 -7.184 1.00 81.06 257 GLN A O 1
ATOM 2087 N N . GLN A 1 258 ? 31.317 10.075 -8.250 1.00 82.19 258 GLN A N 1
ATOM 2088 C CA . GLN A 1 258 ? 30.802 10.344 -9.596 1.00 82.19 258 GLN A CA 1
ATOM 2089 C C . GLN A 1 258 ? 29.631 9.422 -9.951 1.00 82.19 258 GLN A C 1
ATOM 2091 O O . GLN A 1 258 ? 28.588 9.878 -10.414 1.00 82.19 258 GLN A O 1
ATOM 2096 N N . ARG A 1 259 ? 29.750 8.132 -9.617 1.00 80.00 259 ARG A N 1
ATOM 2097 C CA . ARG A 1 259 ? 28.690 7.143 -9.841 1.00 80.00 259 ARG A CA 1
ATOM 2098 C C . ARG A 1 259 ? 27.383 7.436 -9.094 1.00 80.00 259 ARG A C 1
ATOM 2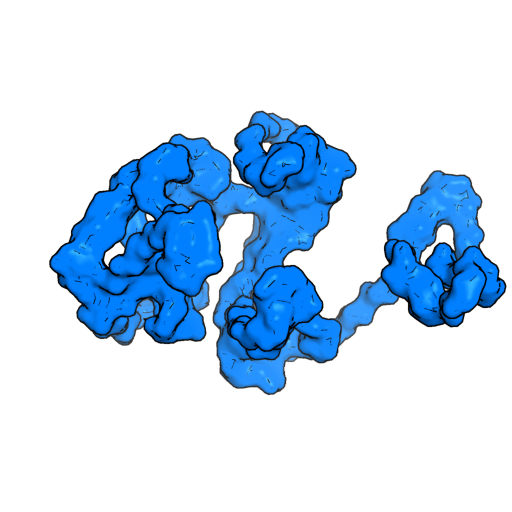100 O O . ARG A 1 259 ? 26.341 6.965 -9.526 1.00 80.00 259 ARG A O 1
ATOM 2107 N N . ARG A 1 260 ? 27.400 8.190 -7.987 1.00 78.94 260 ARG A N 1
ATOM 2108 C CA . ARG A 1 260 ? 26.171 8.533 -7.240 1.00 78.94 260 ARG A CA 1
ATOM 2109 C C . ARG A 1 260 ? 25.324 9.602 -7.933 1.00 78.94 260 ARG A C 1
ATOM 2111 O O . ARG A 1 260 ? 24.194 9.819 -7.508 1.00 78.94 260 ARG A O 1
ATOM 2118 N N . TYR A 1 261 ? 25.873 10.282 -8.940 1.00 76.25 261 TYR A N 1
ATOM 2119 C CA . TYR A 1 261 ? 25.149 11.274 -9.736 1.00 76.25 261 TYR A CA 1
ATOM 2120 C C . TYR A 1 261 ? 24.411 10.669 -10.943 1.00 76.25 261 TYR A C 1
ATOM 2122 O O . TYR A 1 261 ? 23.634 11.382 -11.577 1.00 76.25 261 TYR A O 1
ATOM 2130 N N . LEU A 1 262 ? 24.651 9.387 -11.255 1.00 67.12 262 LEU A N 1
ATOM 2131 C CA . LEU A 1 262 ? 23.932 8.607 -12.271 1.00 67.12 262 LEU A CA 1
ATOM 2132 C C . LEU A 1 262 ? 22.685 7.939 -11.674 1.00 67.12 262 LEU A C 1
ATOM 2134 O O . LEU A 1 262 ? 21.651 7.903 -12.380 1.00 67.12 262 LEU A O 1
#

Radius of gyration: 22.57 Å; chains: 1; bounding box: 61×47×56 Å

Sequence (262 aa):
MLKVILLDLYVAWTTDPELSIGVNLNLKRWVTGSRYNALHLSRAVPAQIHRLADAGLIELSLGSYSGPGANTNRTARIRAAEPLKAKFREARFGRIDVGHSPDRECIIRRDVGGREEEYEDTDRTRAMRGELRAYNDLLARTFLDLPHIEEPYIERAITTGPREGQQIQVPFFPGNKFVRRVFSRSNWNLNGRFYGGWWQQIGEDLRKKIHINGFPTVERDFKALHINLLSLERGVRLEGDPYDLTDGFLEGVDRKQQRRYL

Foldseek 3Di:
DLVVVLLVQLLQCQQPVPGWDWAALDQVVQDQPALQCLVRGHSCVNVSVVVCVVVQQKDKAQFDCAPPHDGDGRIIIIHGGPVSVVVSVVDPDDSLVDDDRLSNAQEFEAAQVRHTDDDDDDPVSVVVRVVLSVVQVVQSPKAKDQVVDPRQWDWDADCDDPRGRDIDTQGQPPDFQRKHFYAYNRDPVHGRDIDTHSLVVDDPVSVQRMAINNHGDHDDDDQPVVVQVVCVVVVHHDDDHPLQDDAVPDPPAGRVRSSVVD

pLDDT: mean 89.55, std 10.02, range [43.03, 98.19]